Protein AF-A0A3A6DQA2-F1 (afdb_monomer_lite)

Structure (mmCIF, N/CA/C/O backbone):
data_AF-A0A3A6DQA2-F1
#
_entry.id   AF-A0A3A6DQA2-F1
#
loop_
_atom_site.group_PDB
_atom_site.id
_atom_site.type_symbol
_atom_site.label_atom_id
_atom_site.label_alt_id
_atom_site.label_comp_id
_atom_site.label_asym_id
_atom_site.label_entity_id
_atom_site.label_seq_id
_atom_site.pdbx_PDB_ins_code
_atom_site.Cartn_x
_atom_site.Cartn_y
_atom_site.Cartn_z
_atom_site.occupancy
_atom_site.B_iso_or_equiv
_atom_site.auth_seq_id
_atom_site.auth_comp_id
_atom_site.auth_asym_id
_atom_site.auth_atom_id
_atom_site.pdbx_PDB_model_num
ATOM 1 N N . MET A 1 1 ? -7.520 -8.328 28.581 1.00 87.50 1 MET A N 1
ATOM 2 C CA . MET A 1 1 ? -8.824 -8.007 29.205 1.00 87.50 1 MET A CA 1
ATOM 3 C C . MET A 1 1 ? -9.137 -9.034 30.277 1.00 87.50 1 MET A C 1
ATOM 5 O O . MET A 1 1 ? -8.775 -10.188 30.098 1.00 87.50 1 MET A O 1
ATOM 9 N N . ASN A 1 2 ? -9.820 -8.632 31.347 1.00 93.62 2 ASN A N 1
ATOM 10 C CA . ASN A 1 2 ? -10.487 -9.558 32.264 1.00 93.62 2 ASN A CA 1
ATOM 11 C C . ASN A 1 2 ? -11.875 -9.971 31.725 1.00 93.62 2 ASN A C 1
ATOM 13 O O . ASN A 1 2 ? -12.368 -9.387 30.759 1.00 93.62 2 ASN A O 1
ATOM 17 N N . GLU A 1 3 ? -12.505 -10.959 32.364 1.00 94.75 3 GLU A N 1
ATOM 18 C CA . GLU A 1 3 ? -13.806 -11.516 31.950 1.00 94.75 3 GLU A CA 1
ATOM 19 C C . GLU A 1 3 ? -14.893 -10.433 31.816 1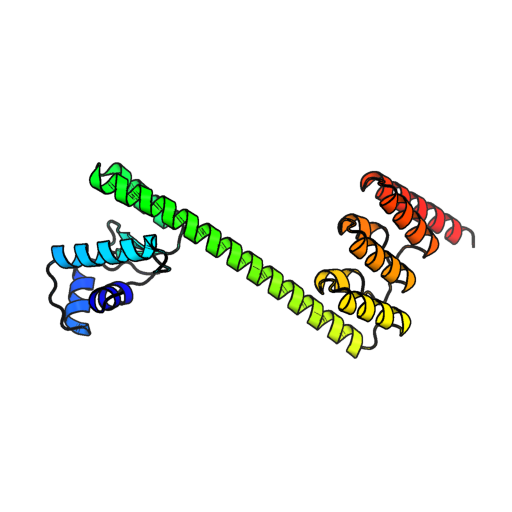.00 94.75 3 GLU A C 1
ATOM 21 O O . GLU A 1 3 ? -15.573 -10.338 30.799 1.00 94.75 3 GLU A O 1
ATOM 26 N N . LYS A 1 4 ? -14.998 -9.525 32.793 1.00 94.31 4 LYS A N 1
ATOM 27 C CA . LYS A 1 4 ? -16.010 -8.454 32.788 1.00 94.31 4 LYS A CA 1
ATOM 28 C C . LYS A 1 4 ? -15.803 -7.464 31.641 1.00 94.31 4 LYS A C 1
ATOM 30 O O . LYS A 1 4 ? -16.767 -6.986 31.050 1.00 94.31 4 LYS A O 1
ATOM 35 N N . GLN A 1 5 ? -14.547 -7.140 31.337 1.00 95.31 5 GLN A N 1
ATOM 36 C CA . GLN A 1 5 ? -14.188 -6.279 30.210 1.00 95.31 5 GLN A CA 1
ATOM 37 C C . GLN A 1 5 ? -14.555 -6.948 28.882 1.00 95.31 5 GLN A C 1
ATOM 39 O O . GLN A 1 5 ? -15.139 -6.286 28.031 1.00 95.31 5 GLN A O 1
ATOM 44 N N . GLN A 1 6 ? -14.292 -8.252 28.731 1.00 94.25 6 GLN A N 1
ATOM 45 C CA . GLN A 1 6 ? -14.685 -9.018 27.541 1.00 94.25 6 GLN A CA 1
ATOM 46 C C . GLN A 1 6 ? -16.204 -9.031 27.341 1.00 94.25 6 GLN A C 1
ATOM 48 O O . GLN A 1 6 ? -16.669 -8.771 26.235 1.00 94.25 6 GLN A O 1
ATOM 53 N N . GLU A 1 7 ? -16.979 -9.276 28.402 1.00 94.94 7 GLU A N 1
ATOM 54 C CA . GLU A 1 7 ? -18.448 -9.279 28.351 1.00 94.94 7 GLU A CA 1
ATOM 55 C C . GLU A 1 7 ? -19.006 -7.920 27.892 1.00 94.94 7 GLU A C 1
ATOM 57 O O . GLU A 1 7 ? -19.870 -7.862 27.014 1.00 94.94 7 GLU A O 1
ATOM 62 N N . VAL A 1 8 ? -18.506 -6.817 28.467 1.00 95.12 8 VAL A N 1
ATOM 63 C CA . VAL A 1 8 ? -18.946 -5.453 28.125 1.00 95.12 8 VAL A CA 1
ATOM 64 C C . VAL A 1 8 ? -18.513 -5.068 26.715 1.00 95.12 8 VAL A C 1
ATOM 66 O O . VAL A 1 8 ? -19.347 -4.621 25.929 1.00 95.12 8 VAL A O 1
ATOM 69 N N . TYR A 1 9 ? -17.234 -5.251 26.388 1.00 95.81 9 TYR A N 1
ATOM 70 C CA . TYR A 1 9 ? -16.673 -4.893 25.089 1.00 95.81 9 TYR A CA 1
ATOM 71 C C . TYR A 1 9 ? -17.321 -5.706 23.960 1.00 95.81 9 TYR A C 1
ATOM 73 O O . TYR A 1 9 ? -17.776 -5.132 22.978 1.00 95.81 9 TYR A O 1
ATOM 81 N N . GLY A 1 10 ? -17.475 -7.021 24.145 1.00 93.31 10 GLY A N 1
ATOM 82 C CA . GLY A 1 10 ? -18.087 -7.926 23.166 1.00 93.31 10 GLY A CA 1
ATOM 83 C C . GLY A 1 10 ? -19.608 -7.804 23.026 1.00 93.31 10 GLY A C 1
ATOM 84 O O . GLY A 1 10 ? -20.203 -8.509 22.216 1.00 93.31 10 GLY A O 1
ATOM 85 N N . THR A 1 11 ? -20.262 -6.951 23.820 1.00 94.25 11 THR A N 1
ATOM 86 C CA . THR A 1 11 ? -21.689 -6.626 23.646 1.00 94.25 11 THR A CA 1
ATOM 87 C C . THR A 1 11 ? -21.900 -5.445 22.693 1.00 94.25 11 THR A C 1
ATOM 89 O O . THR A 1 11 ? -22.993 -5.266 22.161 1.00 94.25 11 THR A O 1
ATOM 92 N N . MET A 1 12 ? -20.874 -4.621 22.482 1.00 94.50 12 MET A N 1
ATOM 93 C CA . MET A 1 12 ? -20.932 -3.463 21.594 1.00 94.50 12 MET A CA 1
ATOM 94 C C . MET A 1 12 ? -20.472 -3.843 20.181 1.00 94.50 12 MET A C 1
ATOM 96 O O . MET A 1 12 ? -19.759 -4.825 19.995 1.00 94.50 12 MET A O 1
ATOM 100 N N . CYS A 1 13 ? -20.852 -3.044 19.186 1.00 92.31 13 CYS A N 1
ATOM 101 C CA . CYS A 1 13 ? -20.374 -3.180 17.809 1.00 92.31 13 CYS A CA 1
ATOM 102 C C . CYS A 1 13 ? -20.034 -1.804 17.214 1.00 92.31 13 CYS A C 1
ATOM 104 O O . CYS A 1 13 ? -20.223 -0.777 17.875 1.00 92.31 13 CYS A O 1
ATOM 106 N N . GLU A 1 14 ? -19.506 -1.790 15.991 1.00 94.12 14 GLU A N 1
ATOM 107 C CA . GLU A 1 14 ? -19.085 -0.567 15.287 1.00 94.12 14 GLU A CA 1
ATOM 108 C C . GLU A 1 14 ? -20.258 0.177 14.624 1.00 94.12 14 GLU A C 1
ATOM 110 O O . GLU A 1 14 ? -20.277 1.409 14.554 1.00 94.12 14 GLU A O 1
ATOM 115 N N . GLU A 1 15 ? -21.266 -0.572 14.173 1.00 90.75 15 GLU A N 1
ATOM 116 C CA . GLU A 1 15 ? -22.339 -0.065 13.311 1.00 90.75 15 GLU A CA 1
ATOM 117 C C . GLU A 1 15 ? -23.494 0.567 14.095 1.00 90.75 15 GLU A C 1
ATOM 119 O O . GLU A 1 15 ? -24.094 1.550 13.653 1.00 90.75 15 GLU A O 1
ATOM 124 N N . THR A 1 16 ? -23.819 0.021 15.271 1.00 93.94 16 THR A N 1
ATOM 125 C CA . THR A 1 16 ? -25.010 0.421 16.031 1.00 93.94 16 THR A CA 1
ATOM 126 C C . THR A 1 16 ? -24.671 0.952 17.417 1.00 93.94 16 THR A C 1
ATOM 128 O O . THR A 1 16 ? -23.771 0.475 18.109 1.00 93.94 16 THR A O 1
ATOM 131 N N . TRP A 1 17 ? -25.420 1.975 17.829 1.00 96.50 17 TRP A N 1
ATOM 132 C CA . TRP A 1 17 ? -25.333 2.532 19.173 1.00 96.50 17 TRP A CA 1
ATOM 133 C C . TRP A 1 17 ? -26.185 1.705 20.130 1.00 96.50 17 TRP A C 1
ATOM 135 O O . TRP A 1 17 ? -27.365 1.480 19.869 1.00 96.50 17 TRP A O 1
ATOM 145 N N . ILE A 1 18 ? -25.615 1.328 21.273 1.00 96.44 18 ILE A N 1
ATOM 146 C CA . ILE A 1 18 ? -26.352 0.697 22.367 1.00 96.44 18 ILE A CA 1
ATOM 147 C C . ILE A 1 18 ? -26.533 1.687 23.517 1.00 96.44 18 ILE A C 1
ATOM 149 O O . ILE A 1 18 ? -25.572 2.212 24.093 1.00 96.44 18 ILE A O 1
ATOM 153 N N . ILE A 1 19 ? -27.785 1.969 23.875 1.00 96.25 19 ILE A N 1
ATOM 154 C CA . ILE A 1 19 ? -28.080 2.797 25.045 1.00 96.25 19 ILE A CA 1
ATOM 155 C C . ILE A 1 19 ? -27.750 2.033 26.331 1.00 96.25 19 ILE A C 1
ATOM 157 O O . ILE A 1 19 ? -27.821 0.807 26.400 1.00 96.25 19 ILE A O 1
ATOM 161 N N . GLN A 1 20 ? -27.415 2.765 27.395 1.00 95.06 20 GLN A N 1
ATOM 162 C CA . GLN A 1 20 ? -26.935 2.158 28.642 1.00 95.06 20 GLN A CA 1
ATOM 163 C C . GLN A 1 20 ? -27.934 1.157 29.254 1.00 95.06 20 GLN A C 1
ATOM 165 O O . GLN A 1 20 ? -27.517 0.161 29.839 1.00 95.06 20 GLN A O 1
ATOM 170 N N . LYS A 1 21 ? -29.242 1.421 29.133 1.00 94.81 21 LYS A N 1
ATOM 171 C CA . LYS A 1 21 ? -30.303 0.537 29.640 1.00 94.81 21 LYS A CA 1
ATOM 172 C C . LYS A 1 21 ? -30.263 -0.828 28.952 1.00 94.81 21 LYS A C 1
ATOM 174 O O . LYS A 1 21 ? -30.306 -1.851 29.630 1.00 94.81 21 LYS A O 1
ATOM 179 N N . ASP A 1 22 ? -30.124 -0.832 27.634 1.00 95.69 22 ASP A N 1
ATOM 180 C CA . ASP A 1 22 ? -30.119 -2.059 26.841 1.00 95.69 22 ASP A CA 1
ATOM 181 C C . ASP A 1 22 ? -28.822 -2.830 27.050 1.00 95.69 22 ASP A C 1
ATOM 183 O O . ASP A 1 22 ? -28.859 -4.039 27.249 1.00 95.69 22 ASP A O 1
ATOM 187 N N . LEU A 1 23 ? -27.689 -2.131 27.151 1.00 95.38 23 LEU A N 1
ATOM 188 C CA . LEU A 1 23 ? -26.415 -2.748 27.516 1.00 95.38 23 LEU A CA 1
ATOM 189 C C . LEU A 1 23 ? -26.496 -3.464 28.873 1.00 95.38 23 LEU A C 1
ATOM 191 O O . LEU A 1 23 ? -26.078 -4.611 28.990 1.00 95.38 23 LEU A O 1
ATOM 195 N N . LEU A 1 24 ? -27.078 -2.826 29.893 1.00 95.75 24 LEU A N 1
ATOM 196 C CA . LEU A 1 24 ? -27.292 -3.462 31.198 1.00 95.75 24 LEU A CA 1
ATOM 197 C C . LEU A 1 24 ? -28.215 -4.687 31.098 1.00 95.75 24 LEU A C 1
ATOM 199 O O . LEU A 1 24 ? -27.925 -5.718 31.704 1.00 95.75 24 LEU A O 1
ATOM 203 N N . ASN A 1 25 ? -29.288 -4.603 30.307 1.00 95.88 25 ASN A N 1
ATOM 204 C CA . ASN A 1 25 ? -30.205 -5.722 30.089 1.00 95.88 25 ASN A CA 1
ATOM 205 C C . ASN A 1 25 ? -29.524 -6.902 29.384 1.00 95.88 25 ASN A C 1
ATOM 207 O O . ASN A 1 25 ? -29.714 -8.047 29.797 1.00 95.88 25 ASN A O 1
ATOM 211 N N . VAL A 1 26 ? -28.704 -6.647 28.361 1.00 95.38 26 VAL A N 1
ATOM 212 C CA . VAL A 1 26 ? -27.940 -7.695 27.668 1.00 95.38 26 VAL A CA 1
ATOM 213 C C . VAL A 1 26 ? -26.946 -8.345 28.626 1.00 95.38 26 VAL A C 1
ATOM 215 O O . VAL A 1 26 ? -26.881 -9.569 28.703 1.00 95.38 26 VAL A O 1
ATOM 218 N N . LEU A 1 27 ? -26.232 -7.554 29.432 1.00 95.56 27 LEU A N 1
ATOM 219 C CA . LEU A 1 27 ? -25.285 -8.087 30.414 1.00 95.56 27 LEU A CA 1
ATOM 220 C C . LEU A 1 27 ? -25.970 -8.963 31.478 1.00 95.56 27 LEU A C 1
ATOM 222 O O . LEU A 1 27 ? -25.443 -10.013 31.856 1.00 95.56 27 LEU A O 1
ATOM 226 N N . LYS A 1 28 ? -27.178 -8.586 31.908 1.00 95.38 28 LYS A N 1
ATOM 227 C CA . LYS A 1 28 ? -27.982 -9.358 32.863 1.00 95.38 28 LYS A CA 1
ATOM 228 C C . LYS A 1 28 ? -28.533 -10.648 32.267 1.00 95.38 28 LYS A C 1
ATOM 230 O O . LYS A 1 28 ? -28.494 -11.684 32.920 1.00 95.38 28 LYS A O 1
ATOM 235 N N . THR A 1 29 ? -29.044 -10.600 31.043 1.00 95.12 29 THR A N 1
ATOM 236 C CA . THR A 1 29 ? -29.684 -11.756 30.397 1.00 95.12 29 THR A CA 1
ATOM 237 C C . THR A 1 29 ? -28.664 -12.757 29.862 1.00 95.12 29 THR A C 1
ATOM 239 O O . THR A 1 29 ? -28.793 -13.950 30.124 1.00 95.12 29 THR A O 1
ATOM 242 N N . LYS A 1 30 ? -27.623 -12.281 29.170 1.00 94.94 30 LYS A N 1
ATOM 243 C CA . LYS A 1 30 ? -26.616 -13.125 28.514 1.00 94.94 30 LYS A CA 1
ATOM 244 C C . LYS A 1 30 ? -25.547 -13.641 29.477 1.00 94.94 30 LYS A C 1
ATOM 246 O O . LYS A 1 30 ? -25.187 -14.810 29.406 1.00 94.94 30 LYS A O 1
ATOM 251 N N . TYR A 1 31 ? -25.066 -12.793 30.389 1.00 93.19 31 TYR A N 1
ATOM 252 C CA . TYR A 1 31 ? -23.932 -13.115 31.271 1.00 93.19 31 TYR A CA 1
ATOM 253 C C . TYR A 1 31 ? -24.308 -13.175 32.759 1.00 93.19 31 TYR A C 1
ATOM 255 O O . TYR A 1 31 ? -23.438 -13.335 33.612 1.00 93.19 31 TYR A O 1
ATOM 263 N N . ARG A 1 32 ? -25.601 -13.044 33.104 1.00 92.88 32 ARG A N 1
ATOM 264 C CA . ARG A 1 32 ? -26.099 -13.042 34.496 1.00 92.88 32 ARG A CA 1
ATOM 265 C C . ARG A 1 32 ? -25.417 -11.991 35.384 1.00 92.88 32 ARG A C 1
ATOM 267 O O . ARG A 1 32 ? -25.263 -12.190 36.589 1.00 92.88 32 ARG A O 1
ATOM 274 N N . ARG A 1 33 ? -25.019 -10.852 34.803 1.00 90.12 33 ARG A N 1
ATOM 275 C CA . ARG A 1 33 ? -24.392 -9.735 35.525 1.00 90.12 33 ARG A CA 1
ATOM 276 C C . ARG A 1 33 ? -25.397 -8.627 35.812 1.00 90.12 33 ARG A C 1
ATOM 278 O O . ARG A 1 33 ? -25.921 -8.012 34.891 1.00 90.12 33 ARG A O 1
ATOM 285 N N . ASP A 1 34 ? -25.609 -8.315 37.086 1.00 92.44 34 ASP A N 1
ATOM 286 C CA . ASP A 1 34 ? -26.468 -7.199 37.499 1.00 92.44 34 ASP A CA 1
ATOM 287 C C . ASP A 1 34 ? -25.623 -5.991 37.936 1.00 92.44 34 ASP A C 1
ATOM 289 O O . ASP A 1 34 ? -25.328 -5.782 39.117 1.00 92.44 34 ASP A O 1
ATOM 293 N N . TYR A 1 35 ? -25.130 -5.228 36.957 1.00 91.88 35 TYR A N 1
ATOM 294 C CA . TYR A 1 35 ? -24.272 -4.075 37.222 1.00 91.88 35 TYR A CA 1
ATOM 295 C C . TYR A 1 35 ? -25.081 -2.824 37.574 1.00 91.88 35 TYR A C 1
ATOM 297 O O . TYR A 1 35 ? -26.010 -2.427 36.876 1.00 91.88 35 TYR A O 1
ATOM 305 N N . LYS A 1 36 ? -24.621 -2.082 38.587 1.00 93.62 36 LYS A N 1
ATOM 306 C CA . LYS A 1 36 ? -25.029 -0.681 38.765 1.00 93.62 36 LYS A CA 1
ATOM 307 C C . LYS A 1 36 ? -24.415 0.185 37.659 1.00 93.62 36 LYS A C 1
ATOM 309 O O . LYS A 1 36 ? -23.259 -0.012 37.284 1.00 93.62 36 LYS A O 1
ATOM 314 N N . SER A 1 37 ? -25.116 1.244 37.244 1.00 92.81 37 SER A N 1
ATOM 315 C CA . SER A 1 37 ? -24.654 2.207 36.224 1.00 92.81 37 SER A CA 1
ATOM 316 C C . SER A 1 37 ? -23.232 2.739 36.453 1.00 92.81 37 SER A C 1
ATOM 318 O O . SER A 1 37 ? -22.478 2.941 35.505 1.00 92.81 37 SER A O 1
ATOM 320 N N . ARG A 1 38 ? -22.839 2.966 37.715 1.00 93.75 38 ARG A N 1
ATOM 321 C CA . ARG A 1 38 ? -21.484 3.423 38.068 1.00 93.75 38 ARG A CA 1
ATOM 322 C C . ARG A 1 38 ? -20.419 2.352 37.812 1.00 93.75 38 ARG A C 1
ATOM 324 O O . ARG A 1 38 ? -19.359 2.691 37.301 1.00 93.75 38 ARG A O 1
ATOM 331 N N . ALA A 1 39 ? -20.710 1.092 38.132 1.00 93.75 39 ALA A N 1
ATOM 332 C CA . ALA A 1 39 ? -19.797 -0.026 37.897 1.00 93.75 39 ALA A CA 1
ATOM 333 C C . ALA A 1 39 ? -19.593 -0.270 36.395 1.00 93.75 39 ALA A C 1
ATOM 335 O O . ALA A 1 39 ? -18.458 -0.413 35.956 1.00 93.75 39 ALA A O 1
ATOM 336 N N . LEU A 1 40 ? -20.664 -0.205 35.595 1.00 95.31 40 LEU A N 1
ATOM 337 C CA . LEU A 1 40 ? -20.561 -0.310 34.137 1.00 95.31 40 LEU A CA 1
ATOM 338 C C . LEU A 1 40 ? -19.644 0.775 33.550 1.00 95.31 40 LEU A C 1
ATOM 340 O O . LEU A 1 40 ? -18.763 0.476 32.750 1.00 95.31 40 LEU A O 1
ATOM 344 N N . ARG A 1 41 ? -19.808 2.035 33.977 1.00 93.38 41 ARG A N 1
ATOM 345 C CA . ARG A 1 41 ? -18.941 3.136 33.523 1.00 93.38 41 ARG A CA 1
ATOM 346 C C . ARG A 1 41 ? -17.474 2.926 33.894 1.00 93.38 41 ARG A C 1
ATOM 348 O O . ARG A 1 41 ? -16.611 3.312 33.113 1.00 93.38 41 ARG A O 1
ATOM 355 N N . GLN A 1 42 ? -17.201 2.313 35.045 1.00 95.00 42 GLN A N 1
ATOM 356 C CA . GLN A 1 42 ? -15.838 1.980 35.453 1.00 95.00 42 GLN A CA 1
ATOM 357 C C . GLN A 1 42 ? -15.224 0.920 34.529 1.00 95.00 42 GLN A C 1
ATOM 359 O O . GLN A 1 42 ? -14.124 1.128 34.031 1.00 95.00 42 GLN A O 1
ATOM 364 N N . ILE A 1 43 ? -15.966 -0.146 34.208 1.00 95.94 43 ILE A N 1
ATOM 365 C CA . ILE A 1 43 ? -15.508 -1.181 33.266 1.00 95.94 43 ILE A CA 1
ATOM 366 C C . ILE A 1 43 ? -15.263 -0.581 31.874 1.00 95.94 43 ILE A C 1
ATOM 368 O O . ILE A 1 43 ? -14.253 -0.875 31.241 1.00 95.94 43 ILE A O 1
ATOM 372 N N . ILE A 1 44 ? -16.144 0.310 31.405 1.00 96.00 44 ILE A N 1
ATOM 373 C CA . ILE A 1 44 ? -15.956 1.023 30.131 1.00 96.00 44 ILE A CA 1
ATOM 374 C C . ILE A 1 44 ? -14.674 1.861 30.159 1.00 96.00 44 ILE A C 1
ATOM 376 O O . ILE A 1 44 ? -13.908 1.833 29.197 1.00 96.00 44 ILE A O 1
ATOM 380 N N . LYS A 1 45 ? -14.412 2.580 31.256 1.00 94.31 45 LYS A N 1
ATOM 381 C CA . LYS A 1 45 ? -13.179 3.358 31.414 1.00 94.31 45 LYS A CA 1
ATOM 382 C C . LYS A 1 45 ? -11.942 2.460 31.355 1.00 94.31 45 LYS A C 1
ATOM 384 O O . LYS A 1 45 ? -10.989 2.794 30.663 1.00 94.31 45 LYS A O 1
ATOM 389 N N . GLU A 1 46 ? -11.971 1.302 32.009 1.00 95.81 46 GLU A N 1
ATOM 390 C CA . GLU A 1 46 ? -10.887 0.316 31.930 1.00 95.81 46 GLU A CA 1
ATOM 391 C C . GLU A 1 46 ? -10.692 -0.229 30.508 1.00 95.81 46 GLU A C 1
ATOM 393 O O . GLU A 1 46 ? -9.559 -0.362 30.057 1.00 95.81 46 GLU A O 1
ATOM 398 N N . CYS A 1 47 ? -11.768 -0.475 29.757 1.00 96.50 47 CYS A N 1
ATOM 399 C CA . CYS A 1 47 ? -11.655 -0.869 28.350 1.00 96.50 47 CYS A CA 1
ATOM 400 C C . CYS A 1 47 ? -10.984 0.230 27.508 1.00 96.50 47 CYS A C 1
ATOM 402 O O . CYS A 1 47 ? -10.140 -0.063 26.668 1.00 96.50 47 CYS A O 1
ATOM 404 N N . ARG A 1 48 ? -11.284 1.511 27.764 1.00 96.00 48 ARG A N 1
ATOM 405 C CA . ARG A 1 48 ? -10.585 2.628 27.101 1.00 96.00 48 ARG A CA 1
ATOM 406 C C . ARG A 1 48 ? -9.106 2.701 27.472 1.00 96.00 48 ARG A C 1
ATOM 408 O O . ARG A 1 48 ? -8.302 3.066 26.623 1.00 96.00 48 ARG A O 1
ATOM 415 N N . MET A 1 49 ? -8.733 2.346 28.705 1.00 94.50 49 MET A N 1
ATOM 416 C CA . MET A 1 49 ? -7.317 2.225 29.081 1.00 94.50 49 MET A CA 1
ATOM 417 C C . MET A 1 49 ? -6.610 1.179 28.222 1.00 94.50 49 MET A C 1
ATOM 419 O O . MET A 1 49 ? -5.530 1.447 27.715 1.00 94.50 49 MET A O 1
ATOM 423 N N . LEU A 1 50 ? -7.244 0.028 27.993 1.00 95.62 50 LEU A N 1
ATOM 424 C CA . LEU A 1 50 ? -6.670 -1.022 27.154 1.00 95.62 50 LEU A CA 1
ATOM 425 C C . LEU A 1 50 ? -6.492 -0.585 25.695 1.00 95.62 50 LEU A C 1
ATOM 427 O O . LEU A 1 50 ? -5.501 -0.962 25.086 1.00 95.62 50 LEU A O 1
ATOM 431 N N . TYR A 1 51 ? -7.395 0.236 25.151 1.00 95.56 51 TYR A N 1
ATOM 432 C CA . TYR A 1 51 ? -7.193 0.862 23.837 1.00 95.56 51 TYR A CA 1
ATOM 433 C C . TYR A 1 51 ? -5.952 1.771 23.823 1.00 95.56 51 TYR A C 1
ATOM 435 O O . TYR A 1 51 ? -5.115 1.671 22.930 1.00 95.56 51 TYR A O 1
ATOM 443 N N . LYS A 1 52 ? -5.779 2.615 24.852 1.00 94.12 52 LYS A N 1
ATOM 444 C CA . LYS A 1 52 ? -4.596 3.490 24.980 1.00 94.12 52 LYS A CA 1
ATOM 445 C C . LYS A 1 52 ? -3.283 2.720 25.113 1.00 94.12 52 LYS A C 1
ATOM 447 O O . LYS A 1 52 ? -2.249 3.194 24.661 1.00 94.12 52 LYS A O 1
ATOM 452 N N . GLU A 1 53 ? -3.338 1.548 25.736 1.00 93.38 53 GLU A N 1
ATOM 453 C CA . GLU A 1 53 ? -2.215 0.616 25.877 1.00 93.38 53 GLU A CA 1
ATOM 454 C C . GLU A 1 53 ? -2.021 -0.291 24.652 1.00 93.38 53 GLU A C 1
ATOM 456 O O . GLU A 1 53 ? -1.246 -1.240 24.733 1.00 93.38 53 GLU A O 1
ATOM 461 N N . ASP A 1 54 ? -2.736 -0.037 23.551 1.00 90.75 54 ASP A N 1
ATOM 462 C CA . ASP A 1 54 ? -2.653 -0.811 22.306 1.00 90.75 54 ASP A CA 1
ATOM 463 C C . ASP A 1 54 ? -3.027 -2.301 22.461 1.00 90.75 54 ASP A C 1
ATOM 465 O O . ASP A 1 54 ? -2.607 -3.180 21.717 1.00 90.75 54 ASP A O 1
ATOM 469 N N . LYS A 1 55 ? -3.849 -2.613 23.467 1.00 92.62 55 LYS A N 1
ATOM 470 C CA . LYS A 1 55 ? -4.361 -3.969 23.737 1.00 92.62 55 LYS A CA 1
ATOM 471 C C . LYS A 1 55 ? -5.739 -4.213 23.133 1.00 92.62 55 LYS A C 1
ATOM 473 O O . LYS A 1 55 ? -6.238 -5.336 23.207 1.00 92.62 55 LYS A O 1
ATOM 478 N N . LEU A 1 56 ? -6.386 -3.168 22.616 1.00 92.81 56 LEU A N 1
ATOM 479 C CA . LEU A 1 56 ? -7.677 -3.247 21.940 1.00 92.81 56 LEU A CA 1
ATOM 480 C C . LEU A 1 56 ? -7.649 -2.422 20.653 1.00 92.81 56 LEU A C 1
ATOM 482 O O . LEU A 1 56 ? -7.218 -1.273 20.705 1.00 92.81 56 LEU A O 1
ATOM 486 N N . PRO A 1 57 ? -8.165 -2.966 19.536 1.00 90.19 57 PRO A N 1
ATOM 487 C CA . PRO A 1 57 ? -8.155 -2.278 18.247 1.00 90.19 57 PRO A CA 1
ATOM 488 C C . PRO A 1 57 ? -9.268 -1.229 18.103 1.00 90.19 57 PRO A C 1
ATOM 490 O O . PRO A 1 57 ? -9.201 -0.384 17.217 1.00 90.19 57 PRO A O 1
ATOM 493 N N . LEU A 1 58 ? -10.314 -1.286 18.938 1.00 95.06 58 LEU A N 1
ATOM 494 C CA . LEU A 1 58 ? -11.452 -0.365 18.875 1.00 95.06 58 LEU A CA 1
ATOM 495 C C . LEU A 1 58 ? -11.604 0.380 20.198 1.00 95.06 58 LEU A C 1
ATOM 497 O O . LEU A 1 58 ? -11.509 -0.198 21.285 1.00 95.06 58 LEU A O 1
ATOM 501 N N . LEU A 1 59 ? -11.906 1.671 20.107 1.00 97.00 59 LEU A N 1
ATOM 502 C CA . LEU A 1 59 ? -12.231 2.501 21.253 1.00 97.00 59 LEU A CA 1
ATOM 503 C C . LEU A 1 59 ? -13.734 2.444 21.539 1.00 97.00 59 LEU A C 1
ATOM 505 O O . LEU A 1 59 ? -14.555 2.626 20.643 1.00 97.00 59 LEU A O 1
ATOM 509 N N . ILE A 1 60 ? -14.115 2.296 22.813 1.00 97.31 60 ILE A N 1
ATOM 510 C CA . ILE A 1 60 ? -15.501 2.543 23.234 1.00 97.31 60 ILE A CA 1
ATOM 511 C C . ILE A 1 60 ? -15.754 4.054 23.286 1.00 97.31 60 ILE A C 1
ATOM 513 O O . ILE A 1 60 ? -15.351 4.728 24.245 1.00 97.31 60 ILE A O 1
ATOM 517 N N . ILE A 1 61 ? -16.498 4.583 22.320 1.00 96.06 61 ILE A N 1
ATOM 518 C CA . ILE A 1 61 ? -16.929 5.985 22.312 1.00 96.06 61 ILE A CA 1
ATOM 519 C C . ILE A 1 61 ? -18.344 6.140 22.876 1.00 96.06 61 ILE A C 1
ATOM 521 O O . ILE A 1 61 ? -19.135 5.196 22.917 1.00 96.06 61 ILE A O 1
ATOM 525 N N . LYS A 1 62 ? -18.654 7.341 23.373 1.00 93.69 62 LYS A N 1
ATOM 526 C CA . LYS A 1 62 ? -19.966 7.681 23.935 1.00 93.69 62 LYS A CA 1
ATOM 527 C C . LYS A 1 62 ? -20.511 8.923 23.242 1.00 93.69 62 LYS A C 1
ATOM 529 O O . LYS A 1 62 ? -19.779 9.888 23.084 1.00 93.69 62 LYS A O 1
ATOM 534 N N . SER A 1 63 ? -21.803 8.919 22.938 1.00 91.75 63 SER A N 1
ATOM 535 C CA . SER A 1 63 ? -22.555 10.103 22.514 1.00 91.75 63 SER A CA 1
ATOM 536 C C . SER A 1 63 ? -23.905 10.173 23.240 1.00 91.75 63 SER A C 1
ATOM 538 O O . SER A 1 63 ? -24.193 9.375 24.139 1.00 91.75 63 SER A O 1
ATOM 540 N N . ASN A 1 64 ? -24.767 11.106 22.834 1.00 89.88 64 ASN A N 1
ATOM 541 C CA . ASN A 1 64 ? -26.174 11.130 23.238 1.00 89.88 64 ASN A CA 1
ATOM 542 C C . ASN A 1 64 ? -26.956 9.876 22.794 1.00 89.88 64 ASN A C 1
ATOM 544 O O . ASN A 1 64 ? -27.958 9.542 23.421 1.00 89.88 64 ASN A O 1
ATOM 548 N N . LYS A 1 65 ? -26.488 9.155 21.766 1.00 91.19 65 LYS A N 1
ATOM 549 C CA . LYS A 1 65 ? -27.105 7.912 21.270 1.00 91.19 65 LYS A CA 1
ATOM 550 C C . LYS A 1 65 ? -26.743 6.674 22.099 1.00 91.19 65 LYS A C 1
ATOM 552 O O . LYS A 1 65 ? -27.365 5.634 21.925 1.00 91.19 65 LYS A O 1
ATOM 557 N N . GLY A 1 66 ? -25.758 6.766 22.996 1.00 94.25 66 GLY A N 1
ATOM 558 C CA . GLY A 1 66 ? -25.293 5.646 23.817 1.00 94.25 66 GLY A CA 1
ATOM 559 C C . GLY A 1 66 ? -23.807 5.358 23.627 1.00 94.25 66 GLY A C 1
ATOM 560 O O . GLY A 1 66 ? -23.002 6.286 23.537 1.00 94.25 66 GLY A O 1
ATOM 561 N N . TYR A 1 67 ? -23.454 4.075 23.590 1.00 96.75 67 TYR A N 1
ATOM 562 C CA . TYR A 1 67 ? -22.090 3.575 23.422 1.00 96.75 67 TYR A CA 1
ATOM 563 C C . TYR A 1 67 ? -21.946 2.812 22.108 1.00 96.75 67 TYR A C 1
ATOM 565 O O . TYR A 1 67 ? -22.894 2.161 21.675 1.00 96.75 67 TYR A O 1
ATOM 573 N N . LYS A 1 68 ? -20.760 2.865 21.506 1.00 96.75 68 LYS A N 1
ATOM 574 C CA . LYS A 1 68 ? -20.370 1.987 20.398 1.00 96.75 68 LYS A CA 1
ATOM 575 C C . LYS A 1 68 ? -18.858 1.788 20.364 1.00 96.75 68 LYS A C 1
ATOM 577 O O . LYS A 1 68 ? -18.129 2.524 21.036 1.00 96.75 68 LYS A O 1
ATOM 582 N N . LEU A 1 69 ? -18.404 0.821 19.575 1.00 97.56 69 LEU A N 1
ATOM 583 C CA . LEU A 1 69 ? -16.994 0.669 19.223 1.00 97.56 69 LEU A CA 1
ATOM 584 C C . LEU A 1 69 ? -16.665 1.544 18.010 1.00 97.56 69 LEU A C 1
ATOM 586 O O . LEU A 1 69 ? -17.522 1.781 17.164 1.00 97.56 69 LEU A O 1
ATOM 590 N N . SER A 1 70 ? -15.445 2.065 17.940 1.00 95.69 70 SER A N 1
ATOM 591 C CA . SER A 1 70 ? -14.970 2.816 16.778 1.00 95.69 70 SER A CA 1
ATOM 592 C C . SER A 1 70 ? -13.462 2.635 16.601 1.00 95.69 70 SER A C 1
ATOM 594 O O . SER A 1 70 ? -12.714 2.709 17.576 1.00 95.69 70 SER A O 1
ATOM 596 N N . ASN A 1 71 ? -13.031 2.394 15.362 1.00 92.88 71 ASN A N 1
ATOM 597 C CA . ASN A 1 71 ? -11.657 2.587 14.868 1.00 92.88 71 ASN A CA 1
ATOM 598 C C . ASN A 1 71 ? -11.559 3.829 13.961 1.00 92.88 71 ASN A C 1
ATOM 600 O O . ASN A 1 71 ? -10.498 4.082 13.385 1.00 92.88 71 ASN A O 1
ATOM 604 N N . ASP A 1 72 ? -12.653 4.574 13.782 1.00 93.25 72 ASP A N 1
ATOM 605 C CA . ASP A 1 72 ? -12.681 5.735 12.904 1.00 93.25 72 ASP A CA 1
ATOM 606 C C . ASP A 1 72 ? -11.981 6.910 13.592 1.00 93.25 72 ASP A C 1
ATOM 608 O O . ASP A 1 72 ? -12.394 7.389 14.653 1.00 93.25 72 ASP A O 1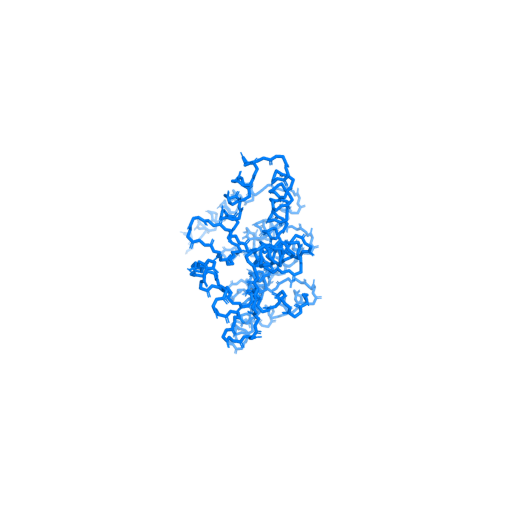
ATOM 612 N N . TYR A 1 73 ? -10.882 7.361 12.989 1.00 92.94 73 TYR A N 1
ATOM 613 C CA . TYR A 1 73 ? -10.018 8.378 13.581 1.00 92.94 73 TYR A CA 1
ATOM 614 C C . TYR A 1 73 ? -10.772 9.687 13.851 1.00 92.94 73 TYR A C 1
ATOM 616 O O . TYR A 1 73 ? -10.575 10.307 14.899 1.00 92.94 73 TYR A O 1
ATOM 624 N N . ASP A 1 74 ? -11.673 10.088 12.954 1.00 93.31 74 ASP A N 1
ATOM 625 C CA . ASP A 1 74 ? -12.405 11.348 13.063 1.00 93.31 74 ASP A CA 1
ATOM 626 C C . ASP A 1 74 ? -13.514 11.283 14.122 1.00 93.31 74 ASP A C 1
ATOM 628 O O . ASP A 1 74 ? -13.742 12.251 14.855 1.00 93.31 74 ASP A O 1
ATOM 632 N N . GLU A 1 75 ? -14.204 10.151 14.254 1.00 94.44 75 GLU A N 1
ATOM 633 C CA . GLU A 1 75 ? -15.123 9.880 15.361 1.00 94.44 75 GLU A CA 1
ATOM 634 C C . GLU A 1 75 ? -14.414 9.897 16.710 1.00 94.44 75 GLU A C 1
ATOM 636 O O . GLU A 1 75 ? -14.888 10.553 17.643 1.00 94.44 75 GLU A O 1
ATOM 641 N N . ILE A 1 76 ? -13.272 9.218 16.815 1.00 95.69 76 ILE A N 1
ATOM 642 C CA . ILE A 1 76 ? -12.487 9.175 18.048 1.00 95.69 76 ILE A CA 1
ATOM 643 C C . ILE A 1 76 ? -11.981 10.577 18.402 1.00 95.69 76 ILE A C 1
ATOM 645 O O . ILE A 1 76 ? -12.088 10.995 19.557 1.00 95.69 76 ILE A O 1
ATOM 649 N N . CYS A 1 77 ? -11.505 11.344 17.418 1.00 94.31 77 CYS A N 1
ATOM 650 C CA . CYS A 1 77 ? -11.055 12.716 17.631 1.00 94.31 77 CYS A CA 1
ATOM 651 C C . CYS A 1 77 ? -12.185 13.640 18.088 1.00 94.31 77 CYS A C 1
ATOM 653 O O . CYS A 1 77 ? -11.976 14.459 18.984 1.00 94.31 77 CYS A O 1
ATOM 655 N N . ARG A 1 78 ? -13.382 13.523 17.500 1.00 94.94 78 ARG A N 1
ATOM 656 C CA . ARG A 1 78 ? -14.562 14.282 17.945 1.00 94.94 78 ARG A CA 1
ATOM 657 C C . ARG A 1 78 ? -14.914 13.944 19.388 1.00 94.94 78 ARG A C 1
ATOM 659 O O . ARG A 1 78 ? -15.006 14.849 20.212 1.00 94.94 78 ARG A O 1
ATOM 666 N N . PHE A 1 79 ? -15.003 12.655 19.706 1.00 94.81 79 PHE A N 1
ATOM 667 C CA . PHE A 1 79 ? -15.280 12.185 21.060 1.00 94.81 79 PHE A CA 1
ATOM 668 C C . PHE A 1 79 ? -14.242 12.693 22.078 1.00 94.81 79 PHE A C 1
ATOM 670 O O . PHE A 1 79 ? -14.597 13.197 23.143 1.00 94.81 79 PHE A O 1
ATOM 677 N N . ALA A 1 80 ? -12.954 12.618 21.751 1.00 94.12 80 ALA A N 1
ATOM 678 C CA . ALA A 1 80 ? -11.892 13.081 22.633 1.00 94.12 80 ALA A CA 1
ATOM 679 C C . ALA A 1 80 ? -11.901 14.610 22.827 1.00 94.12 80 ALA A C 1
ATOM 681 O O . ALA A 1 80 ? -11.696 15.089 23.942 1.00 94.12 80 ALA A O 1
ATOM 682 N N . LYS A 1 81 ? -12.202 15.386 21.776 1.00 93.00 81 LYS A N 1
ATOM 683 C CA . LYS A 1 81 ? -12.370 16.848 21.867 1.00 93.00 81 LYS A CA 1
ATOM 684 C C . LYS A 1 81 ? -13.558 17.239 22.748 1.00 93.00 81 LYS A C 1
ATOM 686 O O . LYS A 1 81 ? -13.444 18.188 23.519 1.00 93.00 81 LYS A O 1
ATOM 691 N N . GLU A 1 82 ? -14.660 16.493 22.681 1.00 91.62 82 GLU A N 1
ATOM 692 C CA . GLU A 1 82 ? -15.803 16.674 23.586 1.00 91.62 82 GLU A CA 1
ATOM 693 C C . GLU A 1 82 ? -15.427 16.381 25.047 1.00 91.62 82 GLU A C 1
ATOM 695 O O . GLU A 1 82 ? -15.815 17.123 25.949 1.00 91.62 82 GLU A O 1
ATOM 700 N N . LEU A 1 83 ? -14.617 15.349 25.314 1.00 90.50 83 LEU A N 1
ATOM 701 C CA . LEU A 1 83 ? -14.101 15.112 26.669 1.00 90.50 83 LEU A CA 1
ATOM 702 C C . LEU A 1 83 ? -13.260 16.294 27.165 1.00 90.50 83 LEU A C 1
ATOM 704 O O . LEU A 1 83 ? -13.438 16.741 28.299 1.00 90.50 83 LEU A O 1
ATOM 708 N N . ILE A 1 84 ? -12.395 16.837 26.306 1.00 90.81 84 ILE A N 1
ATOM 709 C CA . ILE A 1 84 ? -11.519 17.965 26.643 1.00 90.81 84 ILE A CA 1
ATOM 710 C C . ILE A 1 84 ? -12.306 19.212 27.048 1.00 90.81 84 ILE A C 1
ATOM 712 O O . ILE A 1 84 ? -11.902 19.902 27.984 1.00 90.81 84 ILE A O 1
ATOM 716 N N . SER A 1 85 ? -13.440 19.484 26.404 1.00 89.00 85 SER A N 1
ATOM 717 C CA . SER A 1 85 ? -14.256 20.663 26.708 1.00 89.00 85 SER A CA 1
ATOM 718 C C . SER A 1 85 ? -15.116 20.533 27.972 1.00 89.00 85 SER A C 1
ATOM 720 O O . SER A 1 85 ? -15.671 21.531 28.425 1.00 89.00 85 SER A O 1
ATOM 722 N N . THR A 1 86 ? -15.227 19.339 28.570 1.00 83.44 86 THR A N 1
ATOM 723 C CA . THR A 1 86 ? -16.184 19.072 29.663 1.00 83.44 86 THR A CA 1
ATOM 724 C C . THR A 1 86 ? -15.593 19.275 31.077 1.00 83.44 86 THR A C 1
ATOM 726 O O . THR A 1 86 ? -16.348 19.406 32.039 1.00 83.44 86 THR A O 1
ATOM 729 N N . GLY A 1 87 ? -14.261 19.320 31.241 1.00 79.94 87 GLY A N 1
ATOM 730 C CA . GLY A 1 87 ? -13.592 19.625 32.524 1.00 79.94 87 GLY A CA 1
ATOM 731 C C . GLY A 1 87 ? -12.189 19.015 32.685 1.00 79.94 87 GLY A C 1
ATOM 732 O O . GLY A 1 87 ? -11.806 18.125 31.931 1.00 79.94 87 GLY A O 1
ATOM 733 N N . GLU A 1 88 ? -11.422 19.448 33.697 1.00 75.81 88 GLU A N 1
ATOM 734 C CA . GLU A 1 88 ? -9.975 19.149 33.810 1.00 75.81 88 GLU A CA 1
ATOM 735 C C . GLU A 1 88 ? -9.651 17.643 33.897 1.00 75.81 88 GLU A C 1
ATOM 737 O O . GLU A 1 88 ? -8.743 17.162 33.228 1.00 75.81 88 GLU A O 1
ATOM 742 N N . SER A 1 89 ? -10.442 16.853 34.636 1.00 72.62 89 SER A N 1
ATOM 743 C CA . SER A 1 89 ? -10.249 15.391 34.693 1.00 72.62 89 SER A CA 1
ATOM 744 C C . SER A 1 89 ? -10.560 14.687 33.365 1.00 72.62 89 SER A C 1
ATOM 746 O O . SER A 1 89 ? -10.017 13.612 33.115 1.00 72.62 89 SER A O 1
ATOM 748 N N . MET A 1 90 ? -11.453 15.244 32.544 1.00 84.56 90 MET A N 1
ATOM 749 C CA . MET A 1 90 ? -11.820 14.680 31.238 1.00 84.56 90 MET A CA 1
ATOM 750 C C . MET A 1 90 ? -10.851 15.134 30.144 1.00 84.56 90 MET A C 1
ATOM 752 O O . MET A 1 90 ? -10.642 14.418 29.168 1.00 84.56 90 MET A O 1
ATOM 756 N N . LYS A 1 91 ? -10.196 16.280 30.343 1.00 88.12 91 LYS A N 1
ATOM 757 C CA . LYS A 1 91 ? -9.144 16.807 29.478 1.00 88.12 91 LYS A CA 1
ATOM 758 C C . LYS A 1 91 ? -7.932 15.895 29.396 1.00 88.12 91 LYS A C 1
ATOM 760 O O . LYS A 1 91 ? -7.500 15.608 28.285 1.00 88.12 91 LYS A O 1
ATOM 765 N N . THR A 1 92 ? -7.439 15.378 30.520 1.00 88.94 92 THR A N 1
ATOM 766 C CA . THR A 1 92 ? -6.339 14.401 30.500 1.00 88.94 92 THR A CA 1
ATOM 767 C C . THR A 1 92 ? -6.733 13.137 29.734 1.00 88.94 92 THR A C 1
ATOM 769 O O . THR A 1 92 ? -6.019 12.73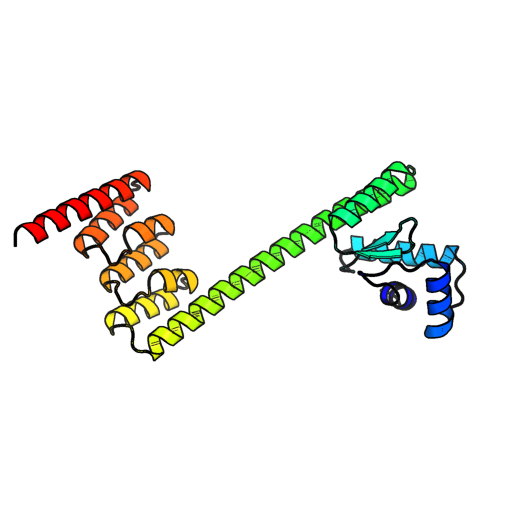1 28.824 1.00 88.94 92 THR A O 1
ATOM 772 N N . GLU A 1 93 ? -7.911 12.563 30.020 1.00 89.88 93 GLU A N 1
ATOM 773 C CA . GLU A 1 93 ? -8.398 11.368 29.309 1.00 89.88 93 GLU A CA 1
ATOM 774 C C . GLU A 1 93 ? -8.546 11.629 27.802 1.00 89.88 93 GLU A C 1
ATOM 776 O O . GLU A 1 93 ? -8.109 10.813 26.995 1.00 89.88 93 GLU A O 1
ATOM 781 N N . GLY A 1 94 ? 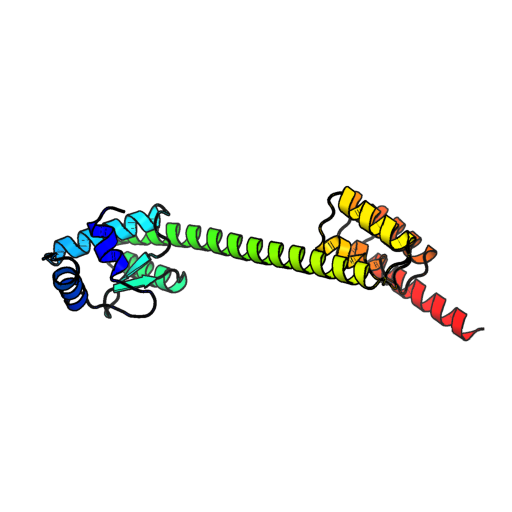-9.114 12.772 27.413 1.00 91.88 94 GLY A N 1
ATOM 782 C CA . GLY A 1 94 ? -9.269 13.144 26.010 1.00 91.88 94 GLY A CA 1
ATOM 783 C C . GLY A 1 94 ? -7.934 13.352 25.289 1.00 91.88 94 GLY A C 1
ATOM 784 O O . GLY A 1 94 ? -7.771 12.866 24.173 1.00 91.88 94 GLY A O 1
ATOM 785 N N . MET A 1 95 ? -6.951 14.004 25.918 1.00 92.50 95 MET A N 1
ATOM 786 C CA . MET A 1 95 ? -5.612 14.172 25.332 1.00 92.50 95 MET A CA 1
ATOM 787 C C . MET A 1 95 ? -4.907 12.829 25.117 1.00 92.50 95 MET A C 1
ATOM 789 O O . MET A 1 95 ? -4.363 12.589 24.041 1.00 92.50 95 MET A O 1
ATOM 793 N N . GLU A 1 96 ? -4.961 11.929 26.100 1.00 93.75 96 GLU A N 1
ATOM 794 C CA . GLU A 1 96 ? -4.359 10.596 25.981 1.00 93.75 96 GLU A CA 1
ATOM 795 C C . GLU A 1 96 ? -5.044 9.744 24.900 1.00 93.75 96 GLU A C 1
ATOM 797 O O . GLU A 1 96 ? -4.387 8.972 24.204 1.00 93.75 96 GLU A O 1
ATOM 802 N N . LEU A 1 97 ? -6.363 9.888 24.726 1.00 94.38 97 LEU A N 1
ATOM 803 C CA . LEU A 1 97 ? -7.095 9.211 23.654 1.00 94.38 97 LEU A CA 1
ATOM 804 C C . LEU A 1 97 ? -6.718 9.735 22.264 1.00 94.38 97 LEU A C 1
ATOM 806 O O . LEU A 1 97 ? -6.651 8.936 21.333 1.00 94.38 97 LEU A O 1
ATOM 810 N N . LEU A 1 98 ? -6.455 11.038 22.117 1.00 93.69 98 LEU A N 1
ATOM 811 C CA . LEU A 1 98 ? -5.969 11.610 20.855 1.00 93.69 98 LEU A CA 1
ATOM 812 C C . LEU A 1 98 ? -4.581 11.078 20.489 1.00 93.69 98 LEU A C 1
ATOM 814 O O . LEU A 1 98 ? -4.367 10.699 19.338 1.00 93.69 98 LEU A O 1
ATOM 818 N N . ASP A 1 99 ? -3.664 11.017 21.457 1.00 94.19 99 ASP A N 1
ATOM 819 C CA . ASP A 1 99 ? -2.327 10.449 21.250 1.00 94.19 99 ASP A CA 1
ATOM 820 C C . ASP A 1 99 ? -2.406 8.971 20.835 1.00 94.19 99 ASP A C 1
ATOM 822 O O . ASP A 1 99 ? -1.838 8.571 19.815 1.00 94.19 99 ASP A O 1
ATOM 826 N N . ALA A 1 100 ? -3.194 8.172 21.562 1.00 94.00 100 ALA A N 1
ATOM 827 C CA . ALA A 1 100 ? -3.424 6.771 21.221 1.00 94.00 100 ALA A CA 1
ATOM 828 C C . ALA A 1 100 ? -4.036 6.614 19.820 1.00 94.00 100 ALA A C 1
ATOM 830 O O . ALA A 1 100 ? -3.522 5.852 19.006 1.00 94.00 100 ALA A O 1
ATOM 831 N N . ALA A 1 101 ? -5.085 7.372 19.490 1.00 93.38 101 ALA A N 1
ATOM 832 C CA . ALA A 1 101 ? -5.707 7.322 18.167 1.00 93.38 101 ALA A CA 1
ATOM 833 C C . ALA A 1 101 ? -4.735 7.689 17.037 1.00 93.38 101 ALA A C 1
ATOM 835 O O . ALA A 1 101 ? -4.779 7.078 15.970 1.00 93.38 101 ALA A O 1
ATOM 836 N N . GLY A 1 102 ? -3.830 8.645 17.272 1.00 91.00 102 GLY A N 1
ATOM 837 C CA . GLY A 1 102 ? -2.764 8.984 16.329 1.00 91.00 102 GLY A CA 1
ATOM 838 C C . GLY A 1 102 ? -1.816 7.811 16.074 1.00 91.00 102 GLY A C 1
ATOM 839 O O . GLY A 1 102 ? -1.529 7.493 14.921 1.00 91.00 102 GLY A O 1
ATOM 840 N N . LYS A 1 103 ? -1.380 7.122 17.134 1.00 91.56 103 LYS A N 1
ATOM 841 C CA . LYS A 1 103 ? -0.515 5.934 17.029 1.00 91.56 103 LYS A CA 1
ATOM 842 C C . LYS A 1 103 ? -1.194 4.799 16.262 1.00 91.56 103 LYS A C 1
ATOM 844 O O . LYS A 1 103 ? -0.608 4.284 15.313 1.00 91.56 103 LYS A O 1
ATOM 849 N N . HIS A 1 104 ? -2.438 4.474 16.619 1.00 90.31 104 HIS A N 1
ATOM 850 C CA . HIS A 1 104 ? -3.248 3.451 15.942 1.00 90.31 104 HIS A CA 1
ATOM 851 C C . HIS A 1 104 ? -3.400 3.741 14.447 1.00 90.31 104 HIS A C 1
ATOM 853 O O . HIS A 1 104 ? -3.213 2.855 13.614 1.00 90.31 104 HIS A O 1
ATOM 859 N N . ARG A 1 105 ? -3.666 5.002 14.085 1.00 90.25 105 ARG A N 1
ATOM 860 C CA . ARG A 1 105 ? -3.767 5.422 12.684 1.00 90.25 105 ARG A CA 1
ATOM 861 C C . ARG A 1 105 ? -2.467 5.188 11.912 1.00 90.25 105 ARG A C 1
ATOM 863 O O . ARG A 1 105 ? -2.518 4.644 10.815 1.00 90.25 105 ARG A O 1
ATOM 870 N N . ILE A 1 106 ? -1.318 5.561 12.479 1.00 85.75 106 ILE A N 1
ATOM 871 C CA . ILE A 1 106 ? -0.009 5.368 11.831 1.00 85.75 106 ILE A CA 1
ATOM 872 C C . ILE A 1 106 ? 0.281 3.879 11.611 1.00 85.75 106 ILE A C 1
ATOM 874 O O . ILE A 1 106 ? 0.794 3.506 10.558 1.00 85.75 106 ILE A O 1
ATOM 878 N N . VAL A 1 107 ? -0.026 3.027 12.593 1.00 86.38 107 VAL A N 1
ATOM 879 C CA . VAL A 1 107 ? 0.150 1.571 12.464 1.00 86.38 107 VAL A CA 1
ATOM 880 C C . VAL A 1 107 ? -0.730 1.030 11.339 1.00 86.38 107 VAL A C 1
ATOM 882 O O . VAL A 1 107 ? -0.212 0.386 10.431 1.00 86.38 107 VAL A O 1
ATOM 885 N N . LYS A 1 108 ? -2.018 1.387 11.326 1.00 83.69 108 LYS A N 1
ATOM 886 C CA . LYS A 1 108 ? -2.964 0.970 10.282 1.00 83.69 108 LYS A CA 1
ATOM 887 C C . LYS A 1 108 ? -2.542 1.434 8.882 1.00 83.69 108 LYS A C 1
ATOM 889 O O . LYS A 1 108 ? -2.621 0.665 7.931 1.00 83.69 108 LYS A O 1
ATOM 894 N N . GLU A 1 109 ? -2.066 2.674 8.746 1.00 85.56 109 GLU A N 1
ATOM 895 C CA . GLU A 1 109 ? -1.538 3.195 7.475 1.00 85.56 109 GLU A CA 1
ATOM 896 C C . GLU A 1 109 ? -0.298 2.412 7.013 1.00 85.56 109 GLU A C 1
ATOM 898 O O . GLU A 1 109 ? -0.177 2.086 5.832 1.00 85.56 109 GLU A O 1
ATOM 903 N N . LYS A 1 110 ? 0.614 2.054 7.928 1.00 82.69 110 LYS A N 1
ATOM 904 C CA . LYS A 1 110 ? 1.780 1.218 7.598 1.00 82.69 110 LYS A CA 1
ATOM 905 C C . LYS A 1 110 ? 1.380 -0.188 7.161 1.00 82.69 110 LYS A C 1
ATOM 907 O O . LYS A 1 110 ? 1.949 -0.694 6.198 1.00 82.69 110 LYS A O 1
ATOM 912 N N . GLU A 1 111 ? 0.431 -0.811 7.850 1.00 84.62 111 GLU A N 1
ATOM 913 C CA . GLU A 1 111 ? -0.084 -2.137 7.496 1.00 84.62 111 GLU A CA 1
ATOM 914 C C . GLU A 1 111 ? -0.751 -2.136 6.116 1.00 84.62 111 GLU A C 1
ATOM 916 O O . GLU A 1 111 ? -0.473 -3.027 5.314 1.00 84.62 111 GLU A O 1
ATOM 921 N N . ASP A 1 112 ? -1.546 -1.110 5.791 1.00 79.06 112 ASP A N 1
ATOM 922 C CA . ASP A 1 112 ? -2.141 -0.955 4.457 1.00 79.06 112 ASP A CA 1
ATOM 923 C C . ASP A 1 112 ? -1.065 -0.811 3.369 1.00 79.06 112 ASP A C 1
ATOM 925 O O . ASP A 1 112 ? -1.105 -1.498 2.347 1.00 79.06 112 ASP A O 1
ATOM 929 N N . ILE A 1 113 ? -0.045 0.023 3.607 1.00 78.62 113 ILE A N 1
ATOM 930 C CA . ILE A 1 113 ? 1.085 0.178 2.680 1.00 78.62 113 ILE A CA 1
ATOM 931 C C . ILE A 1 113 ? 1.801 -1.161 2.470 1.00 78.62 113 ILE A C 1
ATOM 933 O O . ILE A 1 113 ? 2.045 -1.544 1.327 1.00 78.62 113 ILE A O 1
ATOM 937 N N . LEU A 1 114 ? 2.116 -1.889 3.544 1.00 78.38 114 LEU A N 1
ATOM 938 C CA . LEU A 1 114 ? 2.783 -3.191 3.458 1.00 78.38 114 LEU A CA 1
ATOM 939 C C . LEU A 1 114 ? 1.928 -4.219 2.711 1.00 78.38 114 LEU A C 1
ATOM 941 O O . LEU A 1 114 ? 2.445 -4.913 1.836 1.00 78.38 114 LEU A O 1
ATOM 945 N N . SER A 1 115 ? 0.625 -4.269 2.994 1.00 79.38 115 SER A N 1
ATOM 946 C CA . SER A 1 115 ? -0.320 -5.146 2.300 1.00 79.38 115 SER A CA 1
ATOM 947 C C . SER A 1 115 ? -0.363 -4.847 0.802 1.00 79.38 115 SER A C 1
ATOM 949 O O . SER A 1 115 ? -0.333 -5.761 -0.023 1.00 79.38 115 SER A O 1
ATOM 951 N N . ARG A 1 116 ? -0.396 -3.566 0.425 1.00 76.44 116 ARG A N 1
ATOM 952 C CA . ARG A 1 116 ? -0.388 -3.143 -0.980 1.00 76.44 116 ARG A CA 1
ATOM 953 C C . ARG A 1 116 ? 0.938 -3.461 -1.664 1.00 76.44 116 ARG A C 1
ATOM 955 O O . ARG A 1 116 ? 0.925 -3.924 -2.800 1.00 76.44 116 ARG A O 1
ATOM 962 N N . CYS A 1 117 ? 2.067 -3.250 -0.989 1.00 75.62 117 CYS A N 1
ATOM 963 C CA . CYS A 1 117 ? 3.386 -3.610 -1.510 1.00 75.62 117 CYS A CA 1
ATOM 964 C C . CYS A 1 117 ? 3.507 -5.123 -1.747 1.00 75.62 117 CYS A C 1
ATOM 966 O O . CYS A 1 117 ? 3.956 -5.522 -2.819 1.00 75.62 117 CYS A O 1
ATOM 968 N N . SER A 1 118 ? 3.052 -5.953 -0.801 1.00 80.69 118 SER A N 1
ATOM 969 C CA . SER A 1 118 ? 3.034 -7.415 -0.961 1.00 80.69 118 SER A CA 1
ATOM 970 C C . SER A 1 118 ? 2.186 -7.829 -2.159 1.00 80.69 118 SER A C 1
ATOM 972 O O . SER A 1 118 ? 2.660 -8.564 -3.016 1.00 80.69 118 SER A O 1
ATOM 974 N N . ALA A 1 119 ? 0.971 -7.283 -2.281 1.00 86.19 119 ALA A N 1
ATOM 975 C CA . ALA A 1 119 ? 0.084 -7.592 -3.399 1.00 86.19 119 ALA A CA 1
ATOM 976 C C . ALA A 1 119 ? 0.694 -7.224 -4.766 1.00 86.19 119 ALA A C 1
ATOM 978 O O . ALA A 1 119 ? 0.485 -7.936 -5.747 1.00 86.19 119 ALA A O 1
ATOM 979 N N . VAL A 1 120 ? 1.460 -6.128 -4.843 1.00 87.56 120 VAL A N 1
ATOM 980 C CA . VAL A 1 120 ? 2.170 -5.732 -6.071 1.00 87.56 120 VAL A CA 1
ATOM 981 C C . VAL A 1 120 ? 3.298 -6.707 -6.408 1.00 87.56 120 VAL A C 1
ATOM 983 O O . VAL A 1 120 ? 3.465 -7.051 -7.580 1.00 87.56 120 VAL A O 1
ATOM 986 N N . GLU A 1 121 ? 4.065 -7.156 -5.418 1.00 91.62 121 GLU A N 1
ATOM 987 C CA . GLU A 1 121 ? 5.142 -8.131 -5.619 1.00 91.62 121 GLU A CA 1
ATOM 988 C C . GLU A 1 121 ? 4.593 -9.502 -6.030 1.00 91.62 121 GLU A C 1
ATOM 990 O O . GLU A 1 121 ? 5.071 -10.069 -7.013 1.00 91.62 121 GLU A O 1
ATOM 995 N N . ASP A 1 122 ? 3.538 -9.980 -5.366 1.00 90.75 122 ASP A N 1
ATOM 996 C CA . ASP A 1 122 ? 2.865 -11.234 -5.713 1.00 90.75 122 ASP A CA 1
ATOM 997 C C . ASP A 1 122 ? 2.287 -11.181 -7.133 1.00 90.75 122 ASP A C 1
ATOM 999 O O . ASP A 1 122 ? 2.593 -12.042 -7.955 1.00 90.75 122 ASP A O 1
ATOM 1003 N N . TYR A 1 123 ? 1.551 -10.114 -7.476 1.00 93.19 123 TYR A N 1
ATOM 1004 C CA . TYR A 1 123 ? 1.059 -9.905 -8.843 1.00 93.19 123 TYR A CA 1
ATOM 1005 C C . TYR A 1 123 ? 2.194 -9.921 -9.872 1.00 93.19 123 TYR A C 1
ATOM 1007 O O . TYR A 1 123 ? 2.056 -10.488 -10.959 1.00 93.19 123 TYR A O 1
ATOM 1015 N N . SER A 1 124 ? 3.314 -9.268 -9.552 1.00 95.00 124 SER A N 1
ATOM 1016 C CA . SER A 1 124 ? 4.432 -9.150 -10.483 1.00 95.00 124 SER A CA 1
ATOM 1017 C C . SER A 1 124 ? 5.127 -10.488 -10.703 1.00 95.00 124 SER A C 1
ATOM 1019 O O . SER A 1 124 ? 5.414 -10.826 -11.852 1.00 95.00 124 SER A O 1
ATOM 1021 N N . ARG A 1 125 ? 5.335 -11.270 -9.636 1.00 95.44 125 ARG A N 1
ATOM 1022 C CA . ARG A 1 125 ? 5.856 -12.639 -9.708 1.00 95.44 125 ARG A CA 1
ATOM 1023 C C . ARG A 1 125 ? 4.961 -13.509 -10.580 1.00 95.44 125 ARG A C 1
ATOM 1025 O O . ARG A 1 125 ? 5.434 -14.039 -11.581 1.00 95.44 125 ARG A O 1
ATOM 1032 N N . ASP A 1 126 ? 3.675 -13.587 -10.249 1.00 95.06 126 ASP A N 1
ATOM 1033 C CA . ASP A 1 126 ? 2.723 -14.468 -10.929 1.00 95.06 126 ASP A CA 1
ATOM 1034 C C . ASP A 1 126 ? 2.620 -14.117 -12.427 1.00 95.06 126 ASP A C 1
ATOM 1036 O O . ASP A 1 126 ? 2.528 -14.988 -13.296 1.00 95.06 126 ASP A O 1
ATOM 1040 N N . LYS A 1 127 ? 2.702 -12.822 -12.764 1.00 95.50 127 LYS A N 1
ATOM 1041 C CA . LYS A 1 127 ? 2.729 -12.359 -14.154 1.00 95.50 127 LYS A CA 1
ATOM 1042 C C . LYS A 1 127 ? 4.006 -12.763 -14.892 1.00 95.50 127 LYS A C 1
ATOM 1044 O O . LYS A 1 127 ? 3.909 -13.195 -16.039 1.00 95.50 127 LYS A O 1
ATOM 1049 N N . ILE A 1 128 ? 5.179 -12.628 -14.270 1.00 95.56 128 ILE A N 1
ATOM 1050 C CA . ILE A 1 128 ? 6.451 -13.068 -14.865 1.00 95.56 128 ILE A CA 1
ATOM 1051 C C . ILE A 1 128 ? 6.422 -14.580 -15.099 1.00 95.56 128 ILE A C 1
ATOM 1053 O O . ILE A 1 128 ? 6.760 -15.028 -16.192 1.00 95.56 128 ILE A O 1
ATOM 1057 N N . GLU A 1 129 ? 5.972 -15.360 -14.115 1.00 95.69 129 GLU A N 1
ATOM 1058 C CA . GLU A 1 129 ? 5.853 -16.818 -14.227 1.00 95.69 129 GLU A CA 1
ATOM 1059 C C . GLU A 1 129 ? 4.942 -17.224 -15.386 1.00 95.69 129 GLU A C 1
ATOM 1061 O O . GLU A 1 129 ? 5.319 -18.067 -16.201 1.00 95.69 129 GLU A O 1
ATOM 1066 N N . LYS A 1 130 ? 3.787 -16.565 -15.524 1.00 96.56 130 LYS A N 1
ATOM 1067 C CA . LYS A 1 130 ? 2.877 -16.787 -16.649 1.00 96.56 130 LYS A CA 1
ATOM 1068 C C . LYS A 1 130 ? 3.537 -16.486 -17.999 1.00 96.56 130 LYS A C 1
ATOM 1070 O O . LYS A 1 130 ? 3.439 -17.297 -18.913 1.00 96.56 130 LYS A O 1
ATOM 1075 N N . MET A 1 131 ? 4.243 -15.361 -18.128 1.00 96.19 131 MET A N 1
ATOM 1076 C CA . MET A 1 131 ? 4.946 -15.008 -19.371 1.00 96.19 131 MET A CA 1
ATOM 1077 C C . MET A 1 131 ? 6.060 -16.010 -19.722 1.00 96.19 131 MET A C 1
ATOM 1079 O O . MET A 1 131 ? 6.298 -16.270 -20.900 1.00 96.19 131 MET A O 1
ATOM 1083 N N . ILE A 1 132 ? 6.729 -16.588 -18.715 1.00 95.06 132 ILE A N 1
ATOM 1084 C CA . ILE A 1 132 ? 7.724 -17.656 -18.905 1.00 95.06 132 ILE A CA 1
ATOM 1085 C C . ILE A 1 132 ? 7.050 -18.945 -19.395 1.00 95.06 132 ILE A C 1
ATOM 1087 O O . ILE A 1 132 ? 7.541 -19.554 -20.341 1.00 95.06 132 ILE A O 1
ATOM 1091 N N . GLN A 1 133 ? 5.931 -19.350 -18.784 1.00 95.75 133 GLN A N 1
ATOM 1092 C CA . GLN A 1 133 ? 5.172 -20.546 -19.183 1.00 95.75 133 GLN A CA 1
ATOM 1093 C C . GLN A 1 133 ? 4.595 -20.435 -20.598 1.00 95.75 133 GLN A C 1
ATOM 1095 O O . GLN A 1 133 ? 4.521 -21.427 -21.314 1.00 95.75 133 GLN A O 1
ATOM 1100 N N . GLU A 1 134 ? 4.202 -19.229 -21.001 1.00 96.12 134 GLU A N 1
ATOM 1101 C CA . GLU A 1 134 ? 3.716 -18.919 -22.348 1.00 96.12 134 GLU A CA 1
ATOM 1102 C C . GLU A 1 134 ? 4.854 -18.733 -23.373 1.00 96.12 134 GLU A C 1
ATOM 1104 O O . GLU A 1 134 ? 4.594 -18.308 -24.496 1.00 96.12 134 GLU A O 1
ATOM 1109 N N . GLU A 1 135 ? 6.107 -19.021 -22.997 1.00 94.06 135 GLU A N 1
ATOM 1110 C CA . GLU A 1 135 ? 7.298 -18.933 -23.855 1.00 94.06 135 GLU A CA 1
ATOM 1111 C C . GLU A 1 135 ? 7.484 -17.554 -24.523 1.00 94.06 135 GLU A C 1
ATOM 1113 O O . GLU A 1 135 ? 8.046 -17.435 -25.611 1.00 94.06 135 GLU A O 1
ATOM 1118 N N . GLN A 1 136 ? 7.057 -16.471 -23.859 1.00 96.00 136 GLN A N 1
ATOM 1119 C CA . GLN A 1 136 ? 7.126 -15.114 -24.423 1.00 96.00 136 GLN A CA 1
ATOM 1120 C C . GLN A 1 136 ? 8.554 -14.550 -24.513 1.00 96.00 136 GLN A C 1
ATOM 1122 O O . GLN A 1 136 ? 8.769 -13.490 -25.102 1.00 96.00 136 GLN A O 1
ATOM 1127 N N . PHE A 1 137 ? 9.533 -15.218 -23.903 1.00 96.94 137 PHE A N 1
ATOM 1128 C CA . PHE A 1 137 ? 10.908 -14.744 -23.798 1.00 96.94 137 PHE A CA 1
ATOM 1129 C C . PHE A 1 137 ? 11.878 -15.652 -24.549 1.00 96.94 137 PHE A C 1
ATOM 1131 O O . PHE A 1 137 ? 11.872 -16.872 -24.402 1.00 96.94 137 PHE A O 1
ATOM 1138 N N . 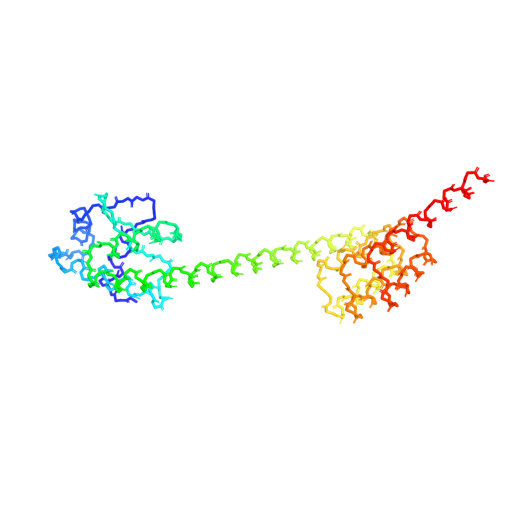SER A 1 138 ? 12.809 -1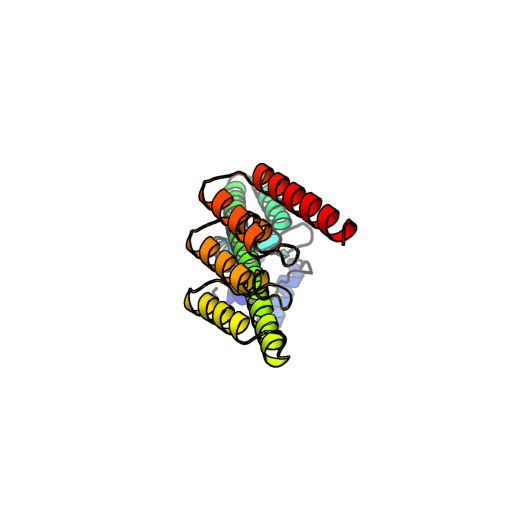5.038 -25.274 1.00 96.56 138 SER A N 1
ATOM 1139 C CA . SER A 1 138 ? 13.998 -15.727 -25.772 1.00 96.56 138 SER A CA 1
ATOM 1140 C C . SER A 1 138 ? 14.874 -16.238 -24.623 1.00 96.56 138 SER A C 1
ATOM 1142 O O . SER A 1 138 ? 14.882 -15.690 -23.516 1.00 96.56 138 SER A O 1
ATOM 1144 N N . HIS A 1 139 ? 15.715 -17.233 -24.912 1.00 96.56 139 HIS A N 1
ATOM 1145 C CA . HIS A 1 139 ? 16.660 -17.783 -23.937 1.00 96.56 139 HIS A CA 1
ATOM 1146 C C . HIS A 1 139 ? 17.568 -16.710 -23.302 1.00 96.56 139 HIS A C 1
ATOM 1148 O O . HIS A 1 139 ? 17.844 -16.752 -22.104 1.00 96.56 139 HIS A O 1
ATOM 1154 N N . LEU A 1 140 ? 17.986 -15.701 -24.075 1.00 97.38 140 LEU A N 1
ATOM 1155 C CA . LEU A 1 140 ? 18.810 -14.599 -23.565 1.00 97.38 140 LEU A CA 1
ATOM 1156 C C . LEU A 1 140 ? 18.040 -13.671 -22.613 1.00 97.38 140 LEU A C 1
ATOM 1158 O O . LEU A 1 140 ? 18.617 -13.197 -21.636 1.00 97.38 140 LEU A O 1
ATOM 1162 N N . GLN A 1 141 ? 16.752 -13.424 -22.865 1.00 97.62 141 GLN A N 1
ATOM 1163 C CA . GLN A 1 141 ? 15.905 -12.647 -21.952 1.00 97.62 141 GLN A CA 1
ATOM 1164 C C . GLN A 1 141 ? 15.667 -13.418 -20.645 1.00 97.62 141 GLN A C 1
ATOM 1166 O O . GLN A 1 141 ? 15.786 -12.833 -19.570 1.00 97.62 141 GLN A O 1
ATOM 1171 N N . LEU A 1 142 ? 15.436 -14.737 -20.716 1.00 97.38 142 LEU A N 1
ATOM 1172 C CA . LEU A 1 142 ? 15.305 -15.596 -19.530 1.00 97.38 142 LEU A CA 1
ATOM 1173 C C . LEU A 1 142 ? 16.555 -15.555 -18.642 1.00 97.38 142 LEU A C 1
ATOM 1175 O O . LEU A 1 142 ? 16.436 -15.446 -17.423 1.00 97.38 142 LEU A O 1
ATOM 1179 N N . ILE A 1 143 ? 17.754 -15.573 -19.235 1.00 97.06 143 ILE A N 1
ATOM 1180 C CA . ILE A 1 143 ? 19.009 -15.437 -18.483 1.00 97.06 143 ILE A CA 1
ATOM 1181 C C . ILE A 1 143 ? 19.049 -14.117 -17.703 1.00 97.06 143 ILE A C 1
ATOM 1183 O O . ILE A 1 143 ? 19.441 -14.115 -16.536 1.00 97.06 143 ILE A O 1
ATOM 1187 N N . GLU A 1 144 ? 18.657 -12.992 -18.307 1.00 96.94 144 GLU A N 1
ATOM 1188 C CA . GLU A 1 144 ? 18.664 -11.709 -17.593 1.00 96.94 144 GLU A CA 1
ATOM 1189 C C . GLU A 1 144 ? 17.586 -11.639 -16.503 1.00 96.94 144 GLU A C 1
ATOM 1191 O O . GLU A 1 144 ? 17.867 -11.109 -15.429 1.00 96.94 144 GLU A O 1
ATOM 1196 N N . ILE A 1 145 ? 16.409 -12.241 -16.713 1.00 96.69 145 ILE A N 1
ATOM 1197 C CA . ILE A 1 145 ? 15.371 -12.370 -15.674 1.00 96.69 145 ILE A CA 1
ATOM 1198 C C . ILE A 1 145 ? 15.915 -13.142 -14.466 1.00 96.69 145 ILE A C 1
ATOM 1200 O O . ILE A 1 145 ? 15.831 -12.657 -13.336 1.00 96.69 145 ILE A O 1
ATOM 1204 N N . VAL A 1 146 ? 16.541 -14.300 -14.700 1.00 96.38 146 VAL A N 1
ATOM 1205 C CA . VAL A 1 146 ? 17.158 -15.106 -13.636 1.00 96.38 146 VAL A CA 1
ATOM 1206 C C . VAL A 1 146 ? 18.246 -14.308 -12.919 1.00 96.38 146 VAL A C 1
ATOM 1208 O O . VAL A 1 146 ? 18.287 -14.296 -11.690 1.00 96.38 146 VAL A O 1
ATOM 1211 N N . LYS A 1 147 ? 19.091 -13.571 -13.653 1.00 97.25 147 LYS A N 1
ATOM 1212 C CA . LYS A 1 147 ? 20.109 -12.712 -13.032 1.00 97.25 147 LYS A CA 1
ATOM 1213 C C . LYS A 1 147 ? 19.496 -11.632 -12.143 1.00 97.25 147 LYS A C 1
ATOM 1215 O O . LYS A 1 147 ? 20.058 -11.358 -11.083 1.00 97.25 147 LYS A O 1
ATOM 1220 N N . CYS A 1 148 ? 18.367 -11.031 -12.525 1.00 96.00 148 CYS A N 1
ATOM 1221 C CA . CYS A 1 148 ? 17.670 -10.089 -11.651 1.00 96.00 148 CYS A CA 1
ATOM 1222 C C . CYS A 1 148 ? 17.188 -10.762 -10.357 1.00 96.00 148 CYS A C 1
ATOM 1224 O O . CYS A 1 148 ? 17.417 -10.218 -9.278 1.00 96.00 148 CYS A O 1
ATOM 1226 N N . MET A 1 149 ? 16.594 -11.959 -10.451 1.00 94.38 149 MET A N 1
ATOM 1227 C CA . MET A 1 149 ? 16.140 -12.726 -9.282 1.00 94.38 149 MET A CA 1
ATOM 1228 C C . MET A 1 149 ? 17.308 -13.062 -8.344 1.00 94.38 149 MET A C 1
ATOM 1230 O O . MET A 1 149 ? 17.214 -12.863 -7.137 1.00 94.38 149 MET A O 1
ATOM 1234 N N . THR A 1 150 ? 18.448 -13.501 -8.892 1.00 95.50 150 THR A N 1
ATOM 1235 C CA . THR A 1 150 ? 19.649 -13.810 -8.090 1.00 95.50 150 THR A CA 1
ATOM 1236 C C . THR A 1 150 ? 20.284 -12.581 -7.442 1.00 95.50 150 THR A C 1
ATOM 1238 O O . THR A 1 150 ? 20.996 -12.710 -6.452 1.00 95.50 150 THR A O 1
ATOM 1241 N N . ALA A 1 151 ? 20.032 -11.391 -7.991 1.00 93.88 151 ALA A N 1
ATOM 1242 C CA . ALA A 1 151 ? 20.510 -10.122 -7.457 1.00 93.88 151 ALA A CA 1
ATOM 1243 C C . ALA A 1 151 ? 19.540 -9.499 -6.433 1.00 93.88 151 ALA A C 1
ATOM 1245 O O . ALA A 1 151 ? 19.727 -8.344 -6.054 1.00 93.88 151 ALA A O 1
ATOM 1246 N N . SER A 1 152 ? 18.510 -10.237 -6.001 1.00 91.62 152 SER A N 1
ATOM 1247 C CA . SER A 1 152 ? 17.475 -9.771 -5.067 1.00 91.62 152 SER A CA 1
ATOM 1248 C C . SER A 1 152 ? 16.746 -8.504 -5.535 1.00 91.62 152 SER A C 1
ATOM 1250 O O . SER A 1 152 ? 16.322 -7.683 -4.721 1.00 91.62 152 SER A O 1
ATOM 1252 N N . ILE A 1 153 ? 16.599 -8.332 -6.852 1.00 94.00 153 ILE A N 1
ATOM 1253 C CA . ILE A 1 153 ? 15.767 -7.274 -7.434 1.00 94.00 153 ILE A CA 1
ATOM 1254 C C . ILE A 1 153 ? 14.297 -7.667 -7.251 1.00 94.00 153 ILE A C 1
ATOM 1256 O O . ILE A 1 153 ? 13.936 -8.825 -7.459 1.00 94.00 153 ILE A O 1
ATOM 1260 N N . SER A 1 154 ? 13.451 -6.710 -6.858 1.00 93.75 154 SER A N 1
ATOM 1261 C CA . SER A 1 154 ? 12.032 -6.972 -6.589 1.00 93.75 154 SER A CA 1
ATOM 1262 C C . SER A 1 154 ? 11.293 -7.403 -7.859 1.00 93.75 154 SER A C 1
ATOM 1264 O O . SER A 1 154 ? 11.623 -6.954 -8.959 1.00 93.75 154 SER A O 1
ATOM 1266 N N . TYR A 1 155 ? 10.269 -8.248 -7.740 1.00 95.50 155 TYR A N 1
ATOM 1267 C CA . TYR A 1 155 ? 9.500 -8.712 -8.893 1.00 95.50 155 TYR A CA 1
ATOM 1268 C C . TYR A 1 155 ? 8.822 -7.560 -9.634 1.00 95.50 155 TYR A C 1
ATOM 1270 O O . TYR A 1 155 ? 8.717 -7.624 -10.857 1.00 95.50 155 TYR A O 1
ATOM 1278 N N . ALA A 1 156 ? 8.419 -6.487 -8.947 1.00 93.50 156 ALA A N 1
ATOM 1279 C CA . ALA A 1 156 ? 7.886 -5.294 -9.607 1.00 93.50 156 ALA A CA 1
ATOM 1280 C C . ALA A 1 156 ? 8.919 -4.622 -10.534 1.00 93.50 156 ALA A C 1
ATOM 1282 O O . ALA A 1 156 ? 8.587 -4.180 -11.638 1.00 93.50 156 ALA A O 1
ATOM 1283 N N . ASP A 1 157 ? 10.181 -4.582 -10.107 1.00 94.31 157 ASP A N 1
ATOM 1284 C CA . ASP A 1 157 ? 11.292 -4.061 -10.903 1.00 94.31 157 ASP A CA 1
ATOM 1285 C C . ASP A 1 157 ? 11.696 -5.024 -12.023 1.00 94.31 157 ASP A C 1
ATOM 1287 O O . ASP A 1 157 ? 11.946 -4.591 -13.151 1.00 94.31 157 ASP A O 1
ATOM 1291 N N . ILE A 1 158 ? 11.672 -6.335 -11.768 1.00 95.94 158 ILE A N 1
ATOM 1292 C CA . ILE A 1 158 ? 11.880 -7.345 -12.810 1.00 95.94 158 ILE A CA 1
ATOM 1293 C C . ILE A 1 158 ? 10.802 -7.215 -13.879 1.00 95.94 158 ILE A C 1
ATOM 1295 O O . ILE A 1 158 ? 11.136 -7.167 -15.057 1.00 95.94 158 ILE A O 1
ATOM 1299 N N . LEU A 1 159 ? 9.530 -7.084 -13.498 1.00 95.31 159 LEU A N 1
ATOM 1300 C CA . LEU A 1 159 ? 8.408 -6.969 -14.429 1.00 95.31 159 LEU A CA 1
ATOM 1301 C C . LEU A 1 159 ? 8.527 -5.718 -15.313 1.00 95.31 159 LEU A C 1
ATOM 1303 O O . LEU A 1 159 ? 8.115 -5.729 -16.471 1.00 95.31 159 LEU A O 1
ATOM 1307 N N . MET A 1 160 ? 9.123 -4.640 -14.798 1.00 94.25 160 MET A N 1
ATOM 1308 C CA . MET A 1 160 ? 9.412 -3.442 -15.589 1.00 94.25 160 MET A CA 1
ATOM 1309 C C . MET A 1 160 ? 10.397 -3.719 -16.739 1.00 94.25 160 MET A C 1
ATOM 1311 O O . MET A 1 160 ? 10.283 -3.086 -17.791 1.00 94.25 160 MET A O 1
ATOM 1315 N N . LEU A 1 161 ? 11.348 -4.640 -16.544 1.00 94.38 161 LEU A N 1
ATOM 1316 C CA . LEU A 1 161 ? 12.378 -5.014 -17.520 1.00 94.38 161 LEU A CA 1
ATOM 1317 C C . LEU A 1 161 ? 12.001 -6.251 -18.352 1.00 94.38 161 LEU A C 1
ATOM 1319 O O . LEU A 1 161 ? 12.428 -6.373 -19.495 1.00 94.38 161 LEU A O 1
ATOM 1323 N N . ALA A 1 162 ? 11.215 -7.169 -17.795 1.00 92.25 162 ALA A N 1
ATOM 1324 C CA . ALA A 1 162 ? 10.821 -8.434 -18.402 1.00 92.25 162 ALA A CA 1
ATOM 1325 C C . ALA A 1 162 ? 9.710 -8.222 -19.438 1.00 92.25 162 ALA A C 1
ATOM 1327 O O . ALA A 1 162 ? 8.549 -8.560 -19.213 1.00 92.25 162 ALA A O 1
ATOM 1328 N N . LYS A 1 163 ? 10.072 -7.649 -20.589 1.00 91.50 163 LYS A N 1
ATOM 1329 C CA . LYS A 1 163 ? 9.169 -7.452 -21.726 1.00 91.50 163 LYS A CA 1
ATOM 1330 C C . LYS A 1 163 ? 9.662 -8.226 -22.943 1.00 91.50 163 LYS A C 1
ATOM 1332 O O . LYS A 1 163 ? 10.849 -8.185 -23.259 1.00 91.50 163 LYS A O 1
ATOM 1337 N N . ALA A 1 164 ? 8.745 -8.913 -23.621 1.00 90.44 164 ALA A N 1
ATOM 1338 C CA . ALA A 1 164 ? 9.053 -9.756 -24.776 1.00 90.44 164 ALA A CA 1
ATOM 1339 C C . ALA A 1 164 ? 9.686 -8.966 -25.937 1.00 90.44 164 ALA A C 1
ATOM 1341 O O . ALA A 1 164 ? 10.584 -9.462 -26.613 1.00 90.44 164 ALA A O 1
ATOM 1342 N N . ASP A 1 165 ? 9.264 -7.715 -26.120 1.00 93.31 165 ASP A N 1
ATOM 1343 C CA . ASP A 1 165 ? 9.749 -6.783 -27.141 1.00 93.31 165 ASP A CA 1
ATOM 1344 C C . ASP A 1 165 ? 11.059 -6.069 -26.761 1.00 93.31 165 ASP A C 1
ATOM 1346 O O . ASP A 1 165 ? 11.656 -5.383 -27.591 1.00 93.31 165 ASP A O 1
ATOM 1350 N N . LEU A 1 166 ? 11.545 -6.226 -25.524 1.00 94.94 166 LEU A N 1
ATOM 1351 C CA . LEU A 1 166 ? 12.762 -5.566 -25.068 1.00 94.94 166 LEU A CA 1
ATOM 1352 C C . LEU A 1 166 ? 13.995 -6.421 -25.356 1.00 94.94 166 LEU A C 1
ATOM 1354 O O . LEU A 1 166 ? 14.124 -7.552 -24.886 1.00 94.94 166 LEU A O 1
ATOM 1358 N N . HIS A 1 167 ? 14.955 -5.852 -26.080 1.00 96.38 167 HIS A N 1
ATOM 1359 C CA . HIS A 1 167 ? 16.196 -6.545 -26.412 1.00 96.38 167 HIS A CA 1
ATOM 1360 C C . HIS A 1 167 ? 16.961 -6.988 -25.135 1.00 96.38 167 HIS A C 1
ATOM 1362 O O . HIS A 1 167 ? 17.128 -6.169 -24.224 1.00 96.38 167 HIS A O 1
ATOM 1368 N N . PRO A 1 168 ? 17.521 -8.219 -25.063 1.00 96.88 168 PRO A N 1
ATOM 1369 C CA . PRO A 1 168 ? 18.190 -8.731 -23.857 1.00 96.88 168 PRO A CA 1
ATOM 1370 C C . PRO A 1 168 ? 19.312 -7.823 -23.333 1.00 96.88 168 PRO A C 1
ATOM 1372 O O . PRO A 1 168 ? 19.478 -7.639 -22.132 1.00 96.88 168 PRO A O 1
ATOM 1375 N N . TYR A 1 169 ? 20.067 -7.190 -24.233 1.00 97.25 169 TYR A N 1
ATOM 1376 C CA . TYR A 1 169 ? 21.084 -6.204 -23.847 1.00 97.25 169 TYR A CA 1
ATOM 1377 C C . TYR A 1 169 ? 20.503 -4.982 -23.112 1.00 97.25 169 TYR A C 1
ATOM 1379 O O . TYR A 1 169 ? 21.123 -4.460 -22.192 1.00 97.25 169 TYR A O 1
ATOM 1387 N N . ILE A 1 170 ? 19.302 -4.534 -23.479 1.00 97.25 170 ILE A N 1
ATOM 1388 C CA . ILE A 1 170 ? 18.639 -3.417 -22.802 1.00 97.25 170 ILE A CA 1
ATOM 1389 C C . ILE A 1 170 ? 18.139 -3.862 -21.418 1.00 97.25 170 ILE A C 1
ATOM 1391 O O . ILE A 1 170 ? 18.265 -3.106 -20.456 1.00 97.25 170 ILE A O 1
ATOM 1395 N N . MET A 1 171 ? 17.674 -5.110 -21.279 1.00 97.50 171 MET A N 1
ATOM 1396 C CA . MET A 1 171 ? 17.380 -5.707 -19.967 1.00 97.50 171 MET A CA 1
ATOM 1397 C C . MET A 1 171 ? 18.624 -5.750 -19.074 1.00 97.50 171 MET A C 1
ATOM 1399 O O . MET A 1 171 ? 18.554 -5.368 -17.907 1.00 97.50 171 MET A O 1
ATOM 1403 N N . PHE A 1 172 ? 19.773 -6.144 -19.634 1.00 97.31 172 PHE A N 1
ATOM 1404 C CA . PHE A 1 172 ? 21.065 -6.105 -18.947 1.00 97.31 172 PHE A CA 1
ATOM 1405 C C . PHE A 1 172 ? 21.403 -4.695 -18.444 1.00 97.31 172 PHE A C 1
ATOM 1407 O O . PHE A 1 172 ? 21.767 -4.542 -17.277 1.00 97.31 172 PHE A O 1
ATOM 1414 N N . LEU A 1 173 ? 21.261 -3.665 -19.289 1.00 97.44 173 LEU A N 1
ATOM 1415 C CA . LEU A 1 173 ? 21.502 -2.275 -18.885 1.00 97.44 173 LEU A CA 1
ATOM 1416 C C . LEU A 1 173 ? 20.551 -1.849 -17.765 1.00 97.44 173 LEU A C 1
ATOM 1418 O O . LEU A 1 173 ? 20.993 -1.232 -16.801 1.00 97.44 173 LEU A O 1
ATOM 1422 N N . GLY A 1 174 ? 19.272 -2.223 -17.858 1.00 97.12 174 GLY A N 1
ATOM 1423 C CA . GLY A 1 174 ? 18.284 -1.949 -16.817 1.00 97.12 174 GLY A CA 1
ATOM 1424 C C . GLY A 1 174 ? 18.662 -2.576 -15.477 1.00 97.12 174 GLY A C 1
ATOM 1425 O O . GLY A 1 174 ? 18.722 -1.879 -14.467 1.00 97.12 174 GLY A O 1
ATOM 1426 N N . ARG A 1 175 ? 19.009 -3.869 -15.476 1.00 96.88 175 ARG A N 1
ATOM 1427 C CA . ARG A 1 175 ? 19.497 -4.579 -14.285 1.00 96.88 175 ARG A CA 1
ATOM 1428 C C . ARG A 1 175 ? 20.751 -3.919 -13.716 1.00 96.88 175 ARG A C 1
ATOM 1430 O O . ARG A 1 175 ? 20.856 -3.743 -12.506 1.00 96.88 175 ARG A O 1
ATOM 1437 N N . LYS A 1 176 ? 21.702 -3.550 -14.576 1.00 96.88 176 LYS A N 1
ATOM 1438 C CA . LYS A 1 176 ? 22.943 -2.891 -14.163 1.00 96.88 176 LYS A CA 1
ATOM 1439 C C . LYS A 1 176 ? 22.665 -1.543 -13.497 1.00 96.88 176 LYS A C 1
ATOM 1441 O O . LYS A 1 176 ? 23.182 -1.305 -12.414 1.00 96.88 176 LYS A O 1
ATOM 1446 N N . GLY A 1 177 ? 21.795 -0.722 -14.083 1.00 96.38 177 GLY A N 1
ATOM 1447 C CA . GLY A 1 177 ? 21.378 0.545 -13.487 1.00 96.38 177 GLY A CA 1
ATOM 1448 C C . GLY A 1 177 ? 20.720 0.375 -12.118 1.00 96.38 177 GLY A C 1
ATOM 1449 O O . GLY A 1 177 ? 21.013 1.148 -11.213 1.00 96.38 177 GLY A O 1
ATOM 1450 N N . MET A 1 178 ? 19.896 -0.663 -11.928 1.00 95.62 178 MET A N 1
ATOM 1451 C CA . MET A 1 178 ? 19.318 -0.971 -10.610 1.00 95.62 178 MET A CA 1
ATOM 1452 C C . MET A 1 178 ? 20.398 -1.305 -9.579 1.00 95.62 178 MET A C 1
ATOM 1454 O O . MET A 1 178 ? 20.362 -0.790 -8.465 1.00 95.62 178 MET A O 1
ATOM 1458 N N . LEU A 1 179 ? 21.376 -2.134 -9.953 1.00 95.19 179 LEU A N 1
ATOM 1459 C CA . LEU A 1 179 ? 22.484 -2.510 -9.068 1.00 95.19 179 LEU A CA 1
ATOM 1460 C C . LEU A 1 179 ? 23.406 -1.329 -8.740 1.00 95.19 179 LEU A C 1
ATOM 1462 O O . LEU A 1 179 ? 24.005 -1.293 -7.670 1.00 95.19 179 LEU A O 1
ATOM 1466 N N . GLU A 1 180 ? 23.499 -0.359 -9.645 1.00 94.69 180 GLU A N 1
ATOM 1467 C CA . GLU A 1 180 ? 24.231 0.897 -9.458 1.00 94.69 180 GLU A CA 1
ATOM 1468 C C . GLU A 1 180 ? 23.411 1.959 -8.697 1.00 94.69 180 GLU A C 1
ATOM 1470 O O . GLU A 1 180 ? 23.896 3.066 -8.475 1.00 94.69 180 GLU A O 1
ATOM 1475 N N . GLY A 1 181 ? 22.183 1.638 -8.268 1.00 93.50 181 GLY A N 1
ATOM 1476 C CA . GLY A 1 181 ? 21.334 2.532 -7.477 1.00 93.50 181 GLY A CA 1
ATOM 1477 C C . GLY A 1 181 ? 20.681 3.660 -8.279 1.00 93.50 181 GLY A C 1
ATOM 1478 O O . GLY A 1 181 ? 20.283 4.670 -7.698 1.00 93.50 181 GLY A O 1
ATOM 1479 N N . MET A 1 182 ? 20.567 3.520 -9.604 1.00 95.00 182 MET A N 1
ATOM 1480 C CA . MET A 1 182 ? 19.867 4.500 -10.436 1.00 95.00 182 MET A CA 1
ATOM 1481 C C . MET A 1 182 ? 18.370 4.534 -10.119 1.00 95.00 182 MET A C 1
ATOM 1483 O O . MET A 1 182 ? 17.737 3.508 -9.865 1.00 95.00 182 MET A O 1
ATOM 1487 N N . ASP A 1 183 ? 17.783 5.727 -10.209 1.00 93.44 183 ASP A N 1
ATOM 1488 C CA . ASP A 1 183 ? 16.345 5.911 -10.035 1.00 93.44 183 ASP A CA 1
ATOM 1489 C C . ASP A 1 183 ? 15.535 5.132 -11.088 1.00 93.44 183 ASP A C 1
ATOM 1491 O O . ASP A 1 183 ? 15.853 5.128 -12.281 1.00 93.44 183 ASP A O 1
ATOM 1495 N N . ARG A 1 184 ? 14.429 4.513 -10.659 1.00 93.69 184 ARG A N 1
ATOM 1496 C CA . ARG A 1 184 ? 13.572 3.688 -11.527 1.00 93.69 184 ARG A CA 1
ATOM 1497 C C . ARG A 1 184 ? 13.050 4.453 -12.744 1.00 93.69 184 ARG A C 1
ATOM 1499 O O . ARG A 1 184 ? 12.920 3.865 -13.817 1.00 93.69 184 ARG A O 1
ATOM 1506 N N . GLN A 1 185 ? 12.734 5.742 -12.613 1.00 94.62 185 GLN A N 1
ATOM 1507 C CA . GLN A 1 185 ? 12.250 6.547 -13.736 1.00 94.62 185 GLN A CA 1
ATOM 1508 C C . GLN A 1 185 ? 13.363 6.805 -14.749 1.00 94.62 185 GLN A C 1
ATOM 1510 O O . GLN A 1 185 ? 13.110 6.718 -15.950 1.00 94.62 185 GLN A O 1
ATOM 1515 N N . ILE A 1 186 ? 14.595 7.030 -14.288 1.00 95.62 186 ILE A N 1
ATOM 1516 C CA . ILE A 1 186 ? 15.767 7.139 -15.166 1.00 95.62 186 ILE A CA 1
ATOM 1517 C C . ILE A 1 186 ? 15.965 5.837 -15.949 1.00 95.62 186 ILE A C 1
ATOM 1519 O O . ILE A 1 186 ? 16.116 5.873 -17.171 1.00 95.62 186 ILE A O 1
ATOM 1523 N N . ILE A 1 187 ? 15.882 4.685 -15.278 1.00 96.50 187 ILE A N 1
ATOM 1524 C CA . ILE A 1 187 ? 16.016 3.374 -15.929 1.00 96.50 187 ILE A CA 1
ATOM 1525 C C . ILE A 1 187 ? 14.963 3.196 -17.030 1.00 96.50 187 ILE A C 1
ATOM 1527 O O . ILE A 1 187 ? 15.294 2.774 -18.137 1.00 96.50 187 ILE A O 1
ATOM 1531 N N . ARG A 1 188 ? 13.707 3.594 -16.784 1.00 95.75 188 ARG A N 1
ATOM 1532 C CA . ARG A 1 188 ? 12.618 3.539 -17.782 1.00 95.75 188 ARG A CA 1
ATOM 1533 C C . ARG A 1 188 ? 12.880 4.364 -19.040 1.00 95.75 188 ARG A C 1
ATOM 1535 O O . ARG A 1 188 ? 12.270 4.086 -20.072 1.00 95.75 188 ARG A O 1
ATOM 1542 N N . ILE A 1 189 ? 13.748 5.376 -18.988 1.00 95.56 189 ILE A N 1
ATOM 1543 C CA . ILE A 1 189 ? 14.085 6.156 -20.182 1.00 95.56 189 ILE A CA 1
ATOM 1544 C C . ILE A 1 189 ? 14.824 5.276 -21.186 1.00 95.56 189 ILE A C 1
ATOM 1546 O O . ILE A 1 189 ? 14.430 5.252 -22.353 1.00 95.56 189 ILE A O 1
ATOM 1550 N N . TYR A 1 190 ? 15.870 4.573 -20.753 1.00 94.94 190 TYR A N 1
ATOM 1551 C CA . TYR A 1 190 ? 16.707 3.782 -21.656 1.00 94.94 190 TYR A CA 1
ATOM 1552 C C . TYR A 1 190 ? 16.269 2.317 -21.769 1.00 94.94 190 TYR A C 1
ATOM 1554 O O . TYR A 1 190 ? 16.582 1.676 -22.769 1.00 94.94 190 TYR A O 1
ATOM 1562 N N . ALA A 1 191 ? 15.511 1.795 -20.800 1.00 95.06 191 ALA A N 1
ATOM 1563 C CA . ALA A 1 191 ? 14.872 0.480 -20.858 1.00 95.06 191 ALA A CA 1
ATOM 1564 C C . ALA A 1 191 ? 13.563 0.516 -21.672 1.00 95.06 191 ALA A C 1
ATOM 1566 O O . ALA A 1 191 ? 12.474 0.215 -21.175 1.00 95.06 191 ALA A O 1
ATOM 1567 N N . ASP A 1 192 ? 13.674 0.932 -22.931 1.00 93.19 192 ASP A N 1
ATOM 1568 C CA . ASP A 1 192 ? 12.555 1.131 -23.849 1.00 93.19 192 ASP A CA 1
ATOM 1569 C C . ASP A 1 192 ? 12.755 0.305 -25.123 1.00 93.19 192 ASP A C 1
ATOM 1571 O O . ASP A 1 192 ? 13.801 0.392 -25.763 1.00 93.19 192 ASP A O 1
ATOM 1575 N N . ALA A 1 193 ? 11.738 -0.475 -25.492 1.00 90.25 193 ALA A N 1
ATOM 1576 C CA . ALA A 1 193 ? 11.751 -1.337 -26.671 1.00 90.25 193 ALA A CA 1
ATOM 1577 C C . ALA A 1 193 ? 11.832 -0.545 -27.985 1.00 90.25 193 ALA A C 1
ATOM 1579 O O . ALA A 1 193 ? 12.316 -1.061 -28.986 1.00 90.25 193 ALA A O 1
ATOM 1580 N N . ALA A 1 194 ? 11.423 0.728 -27.982 1.00 90.38 194 ALA A N 1
ATOM 1581 C CA . ALA A 1 194 ? 11.534 1.600 -29.148 1.00 90.38 194 ALA A CA 1
ATOM 1582 C C . ALA A 1 194 ? 12.969 2.086 -29.425 1.00 90.38 194 ALA A C 1
ATOM 1584 O O . ALA A 1 194 ? 13.179 2.810 -30.393 1.00 90.38 194 ALA A O 1
ATOM 1585 N N . LEU A 1 195 ? 13.940 1.776 -28.561 1.00 90.88 195 LEU A N 1
ATOM 1586 C CA . LEU A 1 195 ? 15.328 2.186 -28.743 1.00 90.88 195 LEU A CA 1
ATOM 1587 C C . LEU A 1 195 ? 16.161 1.067 -29.352 1.00 90.88 195 LEU A C 1
ATOM 1589 O O . LEU A 1 195 ? 16.118 -0.084 -28.917 1.00 90.88 195 LEU A O 1
ATOM 1593 N N . THR A 1 196 ? 17.045 1.442 -30.272 1.00 93.75 196 THR A N 1
ATOM 1594 C CA . THR A 1 196 ? 18.175 0.588 -30.628 1.00 93.75 196 THR A CA 1
ATOM 1595 C C . THR A 1 196 ? 19.092 0.381 -29.420 1.00 93.75 196 THR A C 1
ATOM 1597 O O . THR A 1 196 ? 19.239 1.248 -28.550 1.00 93.75 196 THR A O 1
ATOM 1600 N N . THR A 1 197 ? 19.776 -0.763 -29.375 1.00 95.19 197 THR A N 1
ATOM 1601 C CA . THR A 1 197 ? 20.719 -1.104 -28.295 1.00 95.19 197 THR A CA 1
ATOM 1602 C C . THR A 1 197 ? 21.809 -0.045 -28.113 1.00 95.19 197 THR A C 1
ATOM 1604 O O . THR A 1 197 ? 22.171 0.280 -26.982 1.00 95.19 197 THR A O 1
ATOM 1607 N N . GLY A 1 198 ? 22.290 0.548 -29.211 1.00 95.50 198 GLY A N 1
ATOM 1608 C CA . GLY A 1 198 ? 23.274 1.630 -29.184 1.00 95.50 198 GLY A CA 1
ATOM 1609 C C . GLY A 1 198 ? 22.745 2.919 -28.547 1.00 95.50 198 GLY A C 1
ATOM 1610 O O . GLY A 1 198 ? 23.468 3.571 -27.795 1.00 95.50 198 GLY A O 1
ATOM 1611 N N . ASN A 1 199 ? 21.486 3.283 -28.795 1.00 95.75 199 ASN A N 1
ATOM 1612 C CA . ASN A 1 199 ? 20.878 4.472 -28.197 1.00 95.75 199 ASN A CA 1
ATOM 1613 C C . ASN A 1 199 ? 20.523 4.254 -26.722 1.00 95.75 199 ASN A C 1
ATOM 1615 O O . ASN A 1 199 ? 20.801 5.125 -25.895 1.00 95.75 199 ASN A O 1
ATOM 1619 N N . ALA A 1 200 ? 20.033 3.064 -26.364 1.00 96.62 200 ALA A N 1
ATOM 1620 C CA . ALA A 1 200 ? 19.860 2.674 -24.967 1.00 96.62 200 ALA A CA 1
ATOM 1621 C C . ALA A 1 200 ? 21.189 2.750 -24.189 1.00 96.62 200 ALA A C 1
ATOM 1623 O O . ALA A 1 200 ? 21.236 3.317 -23.099 1.00 96.62 200 ALA A O 1
ATOM 1624 N N . TYR A 1 201 ? 22.291 2.273 -24.777 1.00 97.50 201 TYR A N 1
ATOM 1625 C CA . TYR A 1 201 ? 23.625 2.363 -24.176 1.00 97.50 201 TYR A CA 1
ATOM 1626 C C . TYR A 1 201 ? 24.093 3.807 -23.953 1.00 97.50 201 TYR A C 1
ATOM 1628 O O . TYR A 1 201 ? 24.609 4.129 -22.883 1.00 97.50 201 TYR A O 1
ATOM 1636 N N . LYS A 1 202 ? 23.891 4.696 -24.935 1.00 97.00 202 LYS A N 1
ATOM 1637 C CA . LYS A 1 202 ? 24.234 6.123 -24.802 1.00 97.00 202 LYS A CA 1
ATOM 1638 C C . LYS A 1 202 ? 23.460 6.789 -23.667 1.00 97.00 202 LYS A C 1
ATOM 1640 O O . LYS A 1 202 ? 24.046 7.543 -22.896 1.00 97.00 202 LYS A O 1
ATOM 1645 N N . LEU A 1 203 ? 22.162 6.504 -23.557 1.00 97.44 203 LEU A N 1
ATOM 1646 C CA . LEU A 1 203 ? 21.319 7.051 -22.494 1.00 97.44 203 LEU A CA 1
ATOM 1647 C C . LEU A 1 203 ? 21.697 6.492 -21.119 1.00 97.44 203 LEU A C 1
ATOM 1649 O O . LEU A 1 203 ? 21.748 7.254 -20.159 1.00 97.44 203 LEU A O 1
ATOM 1653 N N . TYR A 1 204 ? 22.023 5.200 -21.030 1.00 97.62 204 TYR A N 1
ATOM 1654 C CA . TYR A 1 204 ? 22.551 4.599 -19.806 1.00 97.62 204 TYR A CA 1
ATOM 1655 C C . TYR A 1 204 ? 23.845 5.292 -19.348 1.00 97.62 204 TYR A C 1
ATOM 1657 O O . TYR A 1 204 ? 23.957 5.673 -18.187 1.00 97.62 204 TYR A O 1
ATOM 1665 N N . HIS A 1 205 ? 24.803 5.525 -20.252 1.00 97.44 205 HIS A N 1
ATOM 1666 C CA . HIS A 1 205 ? 26.048 6.225 -19.906 1.00 97.44 205 HIS A CA 1
ATOM 1667 C C . HIS A 1 205 ? 25.825 7.678 -19.508 1.00 97.44 205 HIS A C 1
ATOM 1669 O O . HIS A 1 205 ? 26.435 8.154 -18.556 1.00 97.44 205 HIS A O 1
ATOM 1675 N N . ALA A 1 206 ? 24.938 8.389 -20.203 1.00 96.88 206 ALA A N 1
ATOM 1676 C CA . ALA A 1 206 ? 24.561 9.742 -19.814 1.00 96.88 206 ALA A CA 1
ATOM 1677 C C . ALA A 1 206 ? 23.957 9.762 -18.398 1.00 96.88 206 ALA A C 1
ATOM 1679 O O . ALA A 1 206 ? 24.343 10.591 -17.576 1.00 96.88 206 ALA A O 1
ATOM 1680 N N . ALA A 1 207 ? 23.079 8.805 -18.081 1.00 96.38 207 ALA A N 1
ATOM 1681 C CA . ALA A 1 207 ? 22.515 8.649 -16.744 1.00 96.38 207 ALA A CA 1
ATOM 1682 C C . ALA A 1 207 ? 23.593 8.335 -15.692 1.00 96.38 207 ALA A C 1
ATOM 1684 O O . ALA A 1 207 ? 23.616 8.963 -14.637 1.00 96.38 207 ALA A O 1
ATOM 1685 N N . ALA A 1 208 ? 24.524 7.425 -15.997 1.00 94.94 208 ALA A N 1
ATOM 1686 C CA . ALA A 1 208 ? 25.650 7.088 -15.123 1.00 94.94 208 ALA A CA 1
ATOM 1687 C C . ALA A 1 208 ? 26.577 8.286 -14.853 1.00 94.94 208 ALA A C 1
ATOM 1689 O O . ALA A 1 208 ? 27.134 8.405 -13.766 1.00 94.94 208 ALA A O 1
ATOM 1690 N N . ASN A 1 209 ? 26.695 9.205 -15.815 1.00 95.56 209 ASN A N 1
ATOM 1691 C CA . ASN A 1 209 ? 27.455 10.449 -15.684 1.00 95.56 209 ASN A CA 1
ATOM 1692 C C . ASN A 1 209 ? 26.660 11.590 -15.020 1.00 95.56 209 ASN A C 1
ATOM 1694 O O . ASN A 1 209 ? 27.122 12.730 -15.003 1.00 95.56 209 ASN A O 1
ATOM 1698 N N . GLY A 1 210 ? 25.473 11.307 -14.476 1.00 93.94 210 GLY A N 1
ATOM 1699 C CA . GLY A 1 210 ? 24.684 12.270 -13.710 1.00 93.94 210 GLY A CA 1
ATOM 1700 C C . GLY A 1 210 ? 23.812 13.209 -14.544 1.00 93.94 210 GLY A C 1
ATOM 1701 O O . GLY A 1 210 ? 23.350 14.216 -14.009 1.00 93.94 210 GLY A O 1
ATOM 1702 N N . CYS A 1 211 ? 23.555 12.912 -15.826 1.00 94.88 211 CYS A N 1
ATOM 1703 C CA . CYS A 1 211 ? 22.581 13.682 -16.602 1.00 94.88 211 CYS A CA 1
ATOM 1704 C C . CYS A 1 211 ? 21.196 13.626 -15.950 1.00 94.88 211 CYS A C 1
ATOM 1706 O O . CYS A 1 211 ? 20.715 12.574 -15.521 1.00 94.88 211 CYS A O 1
ATOM 1708 N N . SER A 1 212 ? 20.524 14.772 -15.928 1.00 94.25 212 SER A N 1
ATOM 1709 C CA . SER A 1 212 ? 19.182 14.896 -15.380 1.00 94.25 212 SER A CA 1
ATOM 1710 C C . SER A 1 212 ? 18.139 14.181 -16.242 1.00 94.25 212 SER A C 1
ATOM 1712 O O . SER A 1 212 ? 18.289 13.997 -17.452 1.00 94.25 212 SER A O 1
ATOM 1714 N N . MET A 1 213 ? 17.000 13.859 -15.628 1.00 94.25 213 MET A N 1
ATOM 1715 C CA . MET A 1 213 ? 15.834 13.287 -16.309 1.00 94.25 213 MET A CA 1
ATOM 1716 C C . MET A 1 213 ? 15.387 14.118 -17.528 1.00 94.25 213 MET A C 1
ATOM 1718 O O . MET A 1 213 ? 14.960 13.565 -18.542 1.00 94.25 213 MET A O 1
ATOM 1722 N N . ILE A 1 214 ? 15.474 15.451 -17.445 1.00 95.06 214 ILE A N 1
ATOM 1723 C CA . ILE A 1 214 ? 15.076 16.362 -18.530 1.00 95.06 214 ILE A CA 1
ATOM 1724 C C . ILE A 1 214 ? 16.031 16.216 -19.718 1.00 95.06 214 ILE A C 1
ATOM 1726 O O . ILE A 1 214 ? 15.585 16.078 -20.858 1.00 95.06 214 ILE A O 1
ATOM 1730 N N . GLU A 1 215 ? 17.337 16.194 -19.455 1.00 95.94 215 GLU A N 1
ATOM 1731 C CA . GLU A 1 215 ? 18.361 16.034 -20.490 1.00 95.94 215 GLU A CA 1
ATOM 1732 C C . GLU A 1 215 ? 18.253 14.672 -21.171 1.00 95.94 215 GLU A C 1
ATOM 1734 O O . GLU A 1 215 ? 18.255 14.604 -22.400 1.00 95.94 215 GLU A O 1
ATOM 1739 N N . LEU A 1 216 ? 18.069 13.605 -20.392 1.00 96.12 216 LEU A N 1
ATOM 1740 C CA . LEU A 1 216 ? 17.899 12.249 -20.909 1.00 96.12 216 LEU A CA 1
ATOM 1741 C C . LEU A 1 216 ? 16.660 12.121 -21.805 1.00 96.12 216 LEU A C 1
ATOM 1743 O O . LEU A 1 216 ? 16.729 11.510 -22.871 1.00 96.12 216 LEU A O 1
ATOM 1747 N N . ASN A 1 217 ? 15.536 12.734 -21.425 1.00 95.75 217 ASN A N 1
ATOM 1748 C CA . ASN A 1 217 ? 14.332 12.743 -22.261 1.00 95.75 217 ASN A CA 1
ATOM 1749 C C . ASN A 1 217 ? 14.524 13.538 -23.556 1.00 95.75 217 ASN A C 1
ATOM 1751 O O . ASN A 1 217 ? 14.065 13.102 -24.613 1.00 95.75 217 ASN A O 1
ATOM 1755 N N . ARG A 1 218 ? 15.226 14.677 -23.495 1.00 96.06 218 ARG A N 1
ATOM 1756 C CA . ARG A 1 218 ? 15.584 15.445 -24.693 1.00 96.06 218 ARG A CA 1
ATOM 1757 C C . ARG A 1 218 ? 16.449 14.605 -25.636 1.00 96.06 218 ARG A C 1
ATOM 1759 O O . ARG A 1 218 ? 16.095 14.463 -26.801 1.00 96.06 218 ARG A O 1
ATOM 1766 N N . MET A 1 219 ? 17.511 13.985 -25.118 1.00 95.94 219 MET A N 1
ATOM 1767 C CA . MET A 1 219 ? 18.397 13.111 -25.895 1.00 95.94 219 MET A CA 1
ATOM 1768 C C . MET A 1 219 ? 17.631 11.944 -26.525 1.00 95.94 219 MET A C 1
ATOM 1770 O O . MET A 1 219 ? 17.798 11.653 -27.705 1.00 95.94 219 MET A O 1
ATOM 1774 N N . LYS A 1 220 ? 16.751 11.291 -25.758 1.00 95.00 220 LYS A N 1
ATOM 1775 C CA . LYS A 1 220 ? 15.909 10.196 -26.252 1.00 95.00 220 LYS A CA 1
ATOM 1776 C C . LYS A 1 220 ? 15.009 10.638 -27.406 1.00 95.00 220 LYS A C 1
ATOM 1778 O O . LYS A 1 220 ? 14.845 9.893 -28.369 1.00 95.00 220 LYS A O 1
ATOM 1783 N N . LYS A 1 221 ? 14.425 11.836 -27.316 1.00 93.56 221 LYS A N 1
ATOM 1784 C CA . LYS A 1 221 ? 13.600 12.400 -28.388 1.00 93.56 221 LYS A CA 1
ATOM 1785 C C . LYS A 1 221 ? 14.428 12.651 -29.650 1.00 93.56 221 LYS A C 1
ATOM 1787 O O . LYS A 1 221 ? 14.045 12.183 -30.714 1.00 93.56 221 LYS A O 1
ATOM 1792 N N . GLU A 1 222 ? 15.584 13.297 -29.515 1.00 91.88 222 GLU A N 1
ATOM 1793 C CA . GLU A 1 222 ? 16.503 13.548 -30.634 1.00 91.88 222 GLU A CA 1
ATOM 1794 C C . GLU A 1 222 ? 16.937 12.245 -31.324 1.00 91.88 222 GLU A C 1
ATOM 1796 O O . GLU A 1 222 ? 16.972 12.176 -32.549 1.00 91.88 222 GLU A O 1
ATOM 1801 N N . MET A 1 223 ? 17.208 11.185 -30.553 1.00 91.81 223 MET A N 1
ATOM 1802 C CA . MET A 1 223 ? 17.548 9.861 -31.089 1.00 91.81 223 MET A CA 1
ATOM 1803 C C . MET A 1 223 ? 16.416 9.266 -31.937 1.00 91.81 223 MET A C 1
ATOM 1805 O O . MET A 1 223 ? 16.681 8.772 -33.032 1.00 91.81 223 MET A O 1
ATOM 1809 N N . ARG A 1 224 ? 15.164 9.361 -31.469 1.00 84.75 224 ARG A N 1
ATOM 1810 C CA . ARG A 1 224 ? 13.988 8.884 -32.215 1.00 84.75 224 ARG A CA 1
ATOM 1811 C C . ARG A 1 224 ? 13.749 9.687 -33.495 1.00 84.75 224 ARG A C 1
ATOM 1813 O O . ARG A 1 224 ? 13.460 9.097 -34.531 1.00 84.75 224 ARG A O 1
ATOM 1820 N N . ASP A 1 225 ? 13.912 11.008 -33.436 1.00 83.12 225 ASP A N 1
ATOM 1821 C CA . ASP A 1 225 ? 13.728 11.901 -34.589 1.00 83.12 225 ASP A CA 1
ATOM 1822 C C . ASP A 1 225 ? 14.796 11.684 -35.680 1.00 83.12 225 ASP A C 1
ATOM 1824 O O . ASP A 1 225 ? 14.573 11.987 -36.852 1.00 83.12 225 ASP A O 1
ATOM 1828 N N . VAL A 1 226 ? 15.982 11.189 -35.310 1.00 80.56 226 VAL A N 1
ATOM 1829 C CA . VAL A 1 226 ? 17.040 10.816 -36.263 1.00 80.56 226 VAL A CA 1
ATOM 1830 C C . VAL A 1 226 ? 16.770 9.449 -36.886 1.00 80.56 226 VAL A C 1
ATOM 1832 O O . VAL A 1 226 ? 17.033 9.268 -38.073 1.00 80.56 226 VAL A O 1
ATOM 1835 N N . GLU A 1 227 ? 16.266 8.492 -36.107 1.00 75.38 227 GLU A N 1
ATOM 1836 C CA . GLU A 1 227 ? 15.915 7.163 -36.613 1.00 75.38 227 GLU A CA 1
ATOM 1837 C C . GLU A 1 227 ? 14.745 7.239 -37.602 1.00 75.38 227 GLU A C 1
ATOM 1839 O O . GLU A 1 227 ? 14.862 6.676 -38.684 1.00 75.38 227 GLU A O 1
ATOM 1844 N N . SER A 1 228 ? 13.694 8.019 -37.319 1.00 73.12 228 SER A N 1
ATOM 1845 C CA . SER A 1 228 ? 12.558 8.184 -38.243 1.00 73.12 228 SER A CA 1
ATOM 1846 C C . SER A 1 228 ? 12.965 8.750 -39.606 1.00 73.12 228 SER A C 1
ATOM 1848 O O . SER A 1 228 ? 12.544 8.242 -40.640 1.00 73.12 228 SER A O 1
ATOM 1850 N N . LYS A 1 229 ? 13.862 9.742 -39.628 1.00 72.00 229 LYS A N 1
ATOM 1851 C CA . LYS A 1 229 ? 14.361 10.344 -40.876 1.00 72.00 229 LYS A CA 1
ATOM 1852 C C . LYS A 1 229 ? 15.217 9.404 -41.720 1.00 72.00 229 LYS A C 1
ATOM 1854 O O . LYS A 1 229 ? 15.357 9.650 -42.913 1.00 72.00 229 LYS A O 1
ATOM 1859 N N . LYS A 1 230 ? 15.838 8.386 -41.115 1.00 63.91 230 LYS A N 1
ATOM 1860 C CA . LYS A 1 230 ? 16.610 7.380 -41.856 1.00 63.91 230 LYS A CA 1
ATOM 1861 C C . LYS A 1 230 ? 15.696 6.361 -42.523 1.00 63.91 230 LYS A C 1
ATOM 1863 O O . LYS A 1 230 ? 15.970 5.983 -43.651 1.00 63.91 230 LYS A O 1
ATOM 1868 N N . THR A 1 231 ? 14.607 5.980 -41.862 1.00 60.88 231 THR A N 1
ATOM 1869 C CA . THR A 1 231 ? 13.624 5.038 -42.411 1.00 60.88 231 THR A CA 1
ATOM 1870 C C . THR A 1 231 ? 12.829 5.626 -43.579 1.00 60.88 231 THR A C 1
ATOM 1872 O O . THR A 1 231 ? 12.421 4.884 -44.457 1.00 60.88 231 THR A O 1
ATOM 1875 N N . ASP A 1 232 ? 12.641 6.951 -43.624 1.00 59.97 232 ASP A N 1
ATOM 1876 C CA . ASP A 1 232 ? 11.966 7.641 -44.738 1.00 59.97 232 ASP A CA 1
ATOM 1877 C C . ASP A 1 232 ? 12.859 7.818 -45.992 1.00 59.97 232 ASP A C 1
ATOM 1879 O O . ASP A 1 232 ? 12.403 8.341 -47.010 1.00 59.97 232 ASP A O 1
ATOM 1883 N N . GLN A 1 233 ? 14.146 7.451 -45.915 1.00 51.09 233 GLN A N 1
ATOM 1884 C CA . GLN A 1 233 ? 15.130 7.590 -47.001 1.00 51.09 233 GLN A CA 1
ATOM 1885 C C . GLN A 1 233 ? 15.550 6.251 -47.632 1.00 51.09 233 GLN A C 1
ATOM 1887 O O . GLN A 1 233 ? 16.344 6.265 -48.577 1.00 51.09 233 GLN A O 1
ATOM 1892 N N . GLU A 1 234 ? 15.028 5.129 -47.130 1.00 45.59 234 GLU A N 1
ATOM 1893 C CA . GLU A 1 234 ? 15.196 3.769 -47.673 1.00 45.59 234 GLU A CA 1
ATOM 1894 C C . GLU A 1 234 ? 13.938 3.321 -48.431 1.00 45.59 234 GLU A C 1
ATOM 1896 O O . GLU A 1 234 ? 14.104 2.665 -49.486 1.00 45.59 234 GLU A O 1
#

pLDDT: mean 92.12, std 7.35, range [45.59, 97.62]

Radius of gyration: 30.13 Å; chains: 1; bounding box: 58×41×86 Å

Sequence (234 aa):
MNEKQQEVYGTMCEETWIIQKDLLNVLKTKYRRDYKSRALRQIIKECRMLYKEDKLPLLIIKSNKGYKLSNDYDEICRFAKELISTGESMKTEGMELLDAAGKHRIVKEKEDILSRCSAVEDYSRDKIEKMIQEEQFSHLQLIEIVKCMTASISYADILMLAKADLHPYIMFLGRKGMLEGMDRQIIRIYADAALTTGNAYKLYHAAANGCSMIELNRMKKEMRDVESKKTDQE

Foldseek 3Di:
DDPVLCLLQVVAAAPAADAPVVSQVCCCPVVVDNDDPVRSVVSLVVNQVCLLVVNDQWHWAQDPSHTHTDLDLVSQLVRLVVLCVPDDVSVVSSVSSNVSSVVSVVVVVVVVVVVVVVVLLVVLVVVLVVCVVVVLADPLLVVLLVVCVVVVNGSNQSSLLSHSLFDSLLSVLLSVCVVVVHDSLLSNLLSDSLDDSVLSVVSSVCVVVPNDPVVSNVSSVVRNVVVVVVVVVD

Secondary structure (DSSP, 8-state):
--HHHHHHHTT--SSS-B-HHHHHHHHHHHH-----HHHHHHHHHHHHHHHHTTS-SSEEEEETTEEEEE--HHHHHHHHHHHHHH-HHHHHHHHHHHHHHHHHHHHHHHHHHHHHHHHHHHHHHHHHHHHHHTT-S-HHHHHHHHHHHHTT--HHHHHHH--TTS-HHHHHHHHHHHHTT--HHHHHHHS-TTS-HHHHHHHHHHHHTT--HHHHHHHHHHHHHHHHHHHTT-